Protein AF-A0A452Y0T5-F1 (afdb_monomer_lite)

Organism: Aegilops tauschii subsp. strangulata (NCBI:txid200361)

InterPro domains:
  IPR032284 ATP-dependent DNA helicase RecQ, zinc-binding domain [PF16124] (11-60)
  IPR036388 Winged helix-like DNA-binding domain superfamily [G3DSA:1.10.10.10] (5-177)

Secondary structure (DSSP, 8-state):
-PPPPSS-SS--HHHHHHHHHHHHHHHHHHH-SSS-HHHHHHHHTT----SS--SSSHHHHH-----EE-HHHHHHHHHHHHHHHHHHTTS------SS-S---GGGS--HHHHHHHHHHH-GGGTT--HHHHHHHHHHHHHHTSEEE-SSSPPSS-SSEEE-HHHHHHHHT--TT---EEPPPHHHHHHHH-TT----TTSTTSSTT-HHHHHHHHHTTTSS-----------TT--SHHHHHHHHHHHHHTT-

Sequence (255 aa):
MRTPTLLPNKRSDEQTRAAYRMLRDCFHYALNTSTCRAKILVKYFGEEFGPDGCKMCDVCINGPPEMHDFKEEAVVFMNVLQAQAATEGMDYNSTDCYTSGRRNIGAVPDFRMAVSYIREKIPRFAMTDKIWWQGLARILEDVGYIQEAAEIPRVLIQHPELTRAGLNFLSSQPDEEGLYAYPDAATLLAISNPKSFSSSSEWGRGWADPEIRRQRLAGKTGRRKRKRGSRKQPAGFTTAKERLSAILSKSKRRK

Radius of gyration: 27.08 Å; chains: 1; bounding box: 42×83×53 Å

Foldseek 3Di:
DDDDDPDDPDDDLVRQLVVQVVLLLVCCLQFDQADASVQSVCVVVVHHDDPDHPCPDPCNVVPGDFWDFCAVVLLLLLVLQVVLLVVLCPPDDDDDPPDDDDDPPVNFDFLVVSLVCCLVPPVVCVLPDSLLSQQVLVLCVVVPQWDAPDPRDHSTRGGIDGDPVVVCSNVVPPVDDTDIDGGTPSNVCCVVPVPDPPDCVCVQPPPNNPVVVVVVVVVVVPPDPPPPPPPPDPPDDPDPVVVVVVVVVVVVVVD

Structure (mmCIF, N/CA/C/O backbone):
data_AF-A0A452Y0T5-F1
#
_entry.id   AF-A0A452Y0T5-F1
#
loop_
_atom_site.group_PDB
_atom_site.id
_atom_site.type_symbol
_atom_site.label_atom_id
_atom_site.label_alt_id
_atom_site.label_comp_id
_atom_site.label_asym_id
_atom_site.label_entity_id
_atom_site.label_seq_id
_atom_site.pdbx_PDB_ins_code
_atom_site.Cartn_x
_atom_site.Cartn_y
_atom_site.Cartn_z
_atom_site.occupancy
_atom_site.B_iso_or_equiv
_atom_site.auth_seq_id
_atom_site.auth_comp_id
_atom_site.auth_asym_id
_atom_site.auth_atom_id
_atom_site.pdbx_PDB_model_num
ATOM 1 N N . MET A 1 1 ? 15.764 -37.532 -21.282 1.00 43.41 1 MET A N 1
ATOM 2 C CA . MET A 1 1 ? 14.389 -37.398 -20.744 1.00 43.41 1 MET A CA 1
ATOM 3 C C . MET A 1 1 ? 14.267 -36.035 -20.073 1.00 43.41 1 MET A C 1
ATOM 5 O O . MET A 1 1 ? 15.097 -35.737 -19.225 1.00 43.41 1 MET A O 1
ATOM 9 N N . ARG A 1 2 ? 13.318 -35.182 -20.489 1.00 48.03 2 ARG A N 1
ATOM 10 C CA . ARG A 1 2 ? 13.081 -33.863 -19.868 1.00 48.03 2 ARG A CA 1
ATOM 11 C C . ARG A 1 2 ? 12.413 -34.063 -18.508 1.00 48.03 2 ARG A C 1
ATOM 13 O O . ARG A 1 2 ? 11.407 -34.763 -18.427 1.00 48.03 2 ARG A O 1
ATOM 20 N N . THR A 1 3 ? 12.965 -33.463 -17.460 1.00 51.47 3 THR A N 1
ATOM 21 C CA . THR A 1 3 ? 12.369 -33.470 -16.121 1.00 51.47 3 THR A CA 1
ATOM 22 C C . THR A 1 3 ? 10.999 -32.784 -16.184 1.00 51.47 3 THR A C 1
ATOM 24 O O . THR A 1 3 ? 10.935 -31.657 -16.675 1.00 51.47 3 THR A O 1
ATOM 27 N N . PRO A 1 4 ? 9.902 -33.417 -15.732 1.00 46.19 4 PRO A N 1
ATOM 28 C CA . PRO A 1 4 ? 8.601 -32.764 -15.684 1.00 46.19 4 PRO A CA 1
ATOM 29 C C . PRO A 1 4 ? 8.661 -31.607 -14.686 1.00 46.19 4 PRO A C 1
ATOM 31 O O . PRO A 1 4 ? 8.893 -31.817 -13.493 1.00 46.19 4 PRO A O 1
ATOM 34 N N . THR A 1 5 ? 8.480 -30.383 -15.165 1.00 53.16 5 THR A N 1
ATOM 35 C CA . THR A 1 5 ? 8.381 -29.210 -14.298 1.00 53.16 5 THR A CA 1
ATOM 36 C C . THR A 1 5 ? 6.940 -29.101 -13.803 1.00 53.16 5 THR A C 1
ATOM 38 O O . THR A 1 5 ? 6.013 -29.067 -14.604 1.00 53.16 5 THR A O 1
ATOM 41 N N . LEU A 1 6 ? 6.744 -29.035 -12.482 1.00 55.16 6 LEU A N 1
ATOM 42 C CA . LEU A 1 6 ? 5.425 -28.855 -11.845 1.00 55.16 6 LEU A CA 1
ATOM 43 C C . LEU A 1 6 ? 4.783 -27.489 -12.141 1.00 55.16 6 LEU A C 1
ATOM 45 O O . LEU A 1 6 ? 3.630 -27.258 -11.792 1.00 55.16 6 LEU A O 1
ATOM 49 N N . LEU A 1 7 ? 5.539 -26.578 -12.751 1.00 53.22 7 LEU A N 1
ATOM 50 C CA . LEU A 1 7 ? 5.096 -25.245 -13.116 1.00 53.22 7 LEU A CA 1
ATOM 51 C C . LEU A 1 7 ? 5.096 -25.133 -14.645 1.00 53.22 7 LEU A C 1
ATOM 53 O O . LEU A 1 7 ? 6.086 -25.534 -15.268 1.00 53.22 7 LEU A O 1
ATOM 57 N N . PRO A 1 8 ? 4.018 -24.606 -15.256 1.00 54.94 8 PRO A N 1
ATOM 58 C CA . PRO A 1 8 ? 3.979 -24.374 -16.692 1.00 54.94 8 PRO A CA 1
ATOM 59 C C . PRO A 1 8 ? 5.179 -23.513 -17.107 1.00 54.94 8 PRO A C 1
ATOM 61 O O . PRO A 1 8 ? 5.435 -22.458 -16.533 1.00 54.94 8 PRO A O 1
ATOM 64 N N . ASN A 1 9 ? 5.936 -24.006 -18.089 1.00 59.22 9 ASN A N 1
ATOM 65 C CA . ASN A 1 9 ? 7.240 -23.463 -18.490 1.00 59.22 9 ASN A CA 1
ATOM 66 C C . ASN A 1 9 ? 7.139 -22.080 -19.174 1.00 59.22 9 ASN A C 1
ATOM 68 O O . ASN A 1 9 ? 8.149 -21.416 -19.379 1.00 59.22 9 ASN A O 1
ATOM 72 N N . LYS A 1 10 ? 5.922 -21.6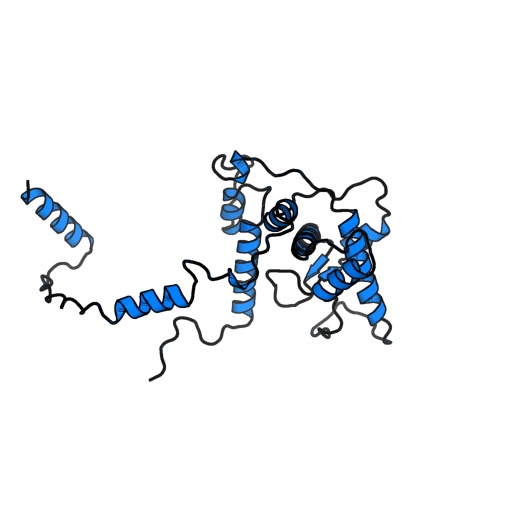55 -19.539 1.00 70.69 10 LYS A N 1
ATOM 73 C CA . LYS A 1 10 ? 5.579 -20.310 -20.014 1.00 70.69 10 LYS A CA 1
ATOM 74 C C . LYS A 1 10 ? 4.183 -19.964 -19.489 1.00 70.69 10 LYS A C 1
ATOM 76 O O . LYS A 1 10 ? 3.251 -20.734 -19.713 1.00 70.69 10 LYS A O 1
ATOM 81 N N . ARG A 1 11 ? 4.055 -18.851 -18.766 1.00 75.44 11 ARG A N 1
ATOM 82 C CA . ARG A 1 11 ? 2.758 -18.245 -18.422 1.00 75.44 11 ARG A CA 1
ATOM 83 C C . ARG A 1 11 ? 2.394 -17.243 -19.512 1.00 75.44 11 ARG A C 1
ATOM 85 O O . ARG A 1 11 ? 3.301 -16.619 -20.058 1.00 75.44 11 ARG A O 1
ATOM 92 N N . SER A 1 12 ? 1.107 -17.096 -19.820 1.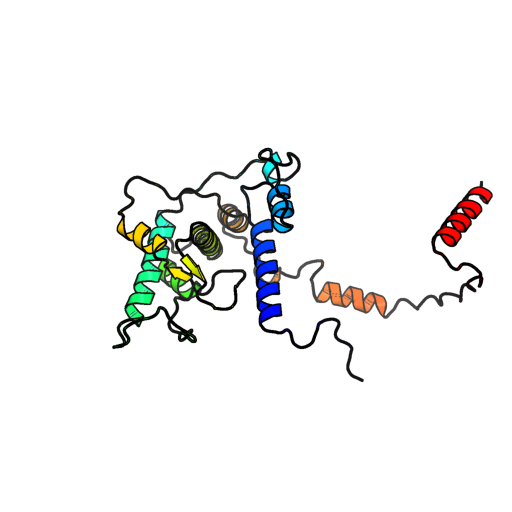00 86.06 12 SER A N 1
ATOM 93 C CA . SER A 1 12 ? 0.662 -15.970 -20.652 1.00 86.06 12 SER A CA 1
ATOM 94 C C . SER A 1 12 ? 0.779 -14.651 -19.879 1.00 86.06 12 SER A C 1
ATOM 96 O O . SER A 1 12 ? 0.913 -14.648 -18.646 1.00 86.06 12 SER A O 1
ATOM 98 N N . ASP A 1 13 ? 0.701 -13.526 -20.584 1.00 85.56 13 ASP A N 1
ATOM 99 C CA . ASP A 1 13 ? 0.714 -12.207 -19.950 1.00 85.56 13 ASP A CA 1
ATOM 100 C C . ASP A 1 13 ? -0.510 -12.022 -19.045 1.00 85.56 13 ASP A C 1
ATOM 102 O O . ASP A 1 13 ? -0.378 -11.527 -17.930 1.00 85.56 13 ASP A O 1
ATOM 106 N N . GLU A 1 14 ? -1.685 -12.517 -19.443 1.00 88.06 14 GLU A N 1
ATOM 107 C CA . GLU A 1 14 ? -2.907 -12.490 -18.627 1.00 88.06 14 GLU A CA 1
ATOM 108 C C . GLU A 1 14 ? -2.727 -13.278 -17.331 1.00 88.06 14 GLU A C 1
ATOM 110 O O . GLU A 1 14 ? -3.054 -12.785 -16.252 1.00 88.06 14 GLU A O 1
ATOM 115 N N . GLN A 1 15 ? -2.166 -14.489 -17.419 1.00 88.00 15 GLN A N 1
ATOM 116 C CA . GLN A 1 15 ? -1.880 -15.316 -16.244 1.00 88.00 15 GLN A CA 1
ATOM 117 C C . GLN A 1 15 ? -0.871 -14.638 -15.318 1.00 88.00 15 GLN A C 1
ATOM 119 O O . GLN A 1 15 ? -0.978 -14.737 -14.096 1.00 88.00 15 GLN A O 1
ATOM 124 N N . THR A 1 16 ? 0.104 -13.939 -15.893 1.00 86.69 16 THR A N 1
ATOM 125 C CA . THR A 1 16 ? 1.107 -13.184 -15.144 1.00 86.69 16 THR A CA 1
ATOM 126 C C . THR A 1 16 ? 0.472 -11.988 -14.439 1.00 86.69 16 THR A C 1
ATOM 128 O O . THR A 1 16 ? 0.648 -11.841 -13.230 1.00 86.69 16 THR A O 1
ATOM 131 N N . ARG A 1 17 ? -0.347 -11.190 -15.138 1.00 87.56 17 ARG A N 1
ATOM 132 C CA . ARG A 1 17 ? -1.111 -10.077 -14.547 1.00 87.56 17 ARG A CA 1
ATOM 133 C C . ARG A 1 17 ? -2.029 -10.567 -13.423 1.00 87.56 17 ARG A C 1
ATOM 135 O O . ARG A 1 17 ? -2.051 -9.959 -12.358 1.00 87.56 17 ARG A O 1
ATOM 142 N N . ALA A 1 18 ? -2.745 -11.674 -13.626 1.00 89.12 18 ALA A N 1
ATOM 143 C CA . ALA A 1 18 ? -3.612 -12.266 -12.607 1.00 89.12 18 ALA A CA 1
ATOM 144 C C . ALA A 1 18 ? -2.817 -12.713 -11.369 1.00 89.12 18 ALA A C 1
ATOM 146 O O . ALA A 1 18 ? -3.188 -12.380 -10.246 1.00 89.12 18 ALA A O 1
ATOM 147 N N . ALA A 1 19 ? -1.683 -13.393 -11.564 1.00 89.81 19 ALA A N 1
ATOM 148 C CA . ALA A 1 19 ? -0.817 -13.810 -10.464 1.00 89.81 19 ALA A CA 1
ATOM 149 C C . ALA A 1 19 ? -0.263 -12.616 -9.669 1.00 89.81 19 ALA A C 1
ATOM 151 O O . ALA A 1 19 ? -0.198 -12.678 -8.442 1.00 89.81 19 ALA A O 1
ATOM 152 N N . TYR A 1 20 ? 0.104 -11.521 -10.342 1.00 89.50 20 TYR A N 1
ATOM 153 C CA . TYR A 1 20 ? 0.551 -10.307 -9.661 1.00 89.50 20 TYR A CA 1
ATOM 154 C C . TYR A 1 20 ? -0.561 -9.622 -8.868 1.00 89.50 20 TYR A C 1
ATOM 156 O O . TYR A 1 20 ? -0.287 -9.161 -7.763 1.00 89.50 20 TYR A O 1
ATOM 164 N N . ARG A 1 21 ? -1.803 -9.600 -9.375 1.00 89.81 21 ARG A N 1
ATOM 165 C CA . ARG A 1 21 ? -2.961 -9.107 -8.608 1.00 89.81 21 ARG A CA 1
ATOM 166 C C . ARG A 1 21 ? -3.150 -9.917 -7.326 1.00 89.81 21 ARG A C 1
ATOM 168 O O . ARG A 1 21 ? -3.119 -9.343 -6.248 1.00 89.81 21 ARG A O 1
ATOM 175 N N . MET A 1 22 ? -3.178 -11.248 -7.429 1.00 91.94 22 MET A N 1
ATOM 176 C CA . MET A 1 22 ? -3.288 -12.128 -6.257 1.00 91.94 22 MET A CA 1
ATOM 177 C C . MET A 1 22 ? -2.154 -11.912 -5.246 1.00 91.94 22 MET A C 1
ATOM 179 O O . MET A 1 22 ? -2.375 -11.936 -4.037 1.00 91.94 22 MET A O 1
ATOM 183 N N . LEU A 1 23 ? -0.925 -11.710 -5.732 1.00 92.31 23 LEU A N 1
ATOM 184 C CA . LEU A 1 23 ? 0.219 -11.441 -4.868 1.00 92.31 23 LEU A CA 1
ATOM 185 C C . LEU A 1 23 ? 0.097 -10.073 -4.189 1.00 92.31 23 LEU A C 1
ATOM 187 O O . LEU A 1 23 ? 0.374 -9.966 -2.999 1.00 92.31 23 LEU A O 1
ATOM 191 N N . ARG A 1 24 ? -0.350 -9.046 -4.914 1.00 90.38 24 ARG A N 1
ATOM 192 C CA . ARG A 1 24 ? -0.633 -7.721 -4.356 1.00 90.38 24 ARG A CA 1
ATOM 193 C C . ARG A 1 24 ? -1.706 -7.796 -3.267 1.00 90.38 24 ARG A C 1
ATOM 195 O O . ARG A 1 24 ? -1.490 -7.253 -2.190 1.00 90.38 24 ARG A O 1
ATOM 202 N N . ASP A 1 25 ? -2.781 -8.550 -3.486 1.00 92.50 25 ASP A N 1
ATOM 203 C CA . ASP A 1 25 ? -3.839 -8.759 -2.488 1.00 92.50 25 ASP A CA 1
ATOM 204 C C . ASP A 1 25 ? -3.310 -9.463 -1.228 1.00 92.50 25 ASP A C 1
ATOM 206 O O . ASP A 1 25 ? -3.670 -9.105 -0.108 1.00 92.50 25 ASP A O 1
ATOM 210 N N . CYS A 1 26 ? -2.390 -10.420 -1.388 1.00 94.00 26 CYS A N 1
ATOM 211 C CA . CYS A 1 26 ? -1.714 -11.070 -0.263 1.00 94.00 26 CYS A CA 1
ATOM 212 C C . CYS A 1 26 ? -0.853 -10.085 0.547 1.00 94.00 26 CYS A C 1
ATOM 214 O O . CYS A 1 26 ? -0.833 -10.155 1.776 1.00 94.00 26 CYS A O 1
ATOM 216 N N . PHE A 1 27 ? -0.146 -9.172 -0.125 1.00 92.25 27 PHE A N 1
ATOM 217 C CA . PHE A 1 27 ? 0.629 -8.123 0.541 1.00 92.25 27 PHE A CA 1
ATOM 218 C C . PHE A 1 27 ? -0.280 -7.142 1.273 1.00 92.25 27 PHE A C 1
ATOM 220 O O . PHE A 1 27 ? -0.033 -6.862 2.440 1.00 92.25 27 PHE A O 1
ATOM 227 N N . HIS A 1 28 ? -1.356 -6.688 0.632 1.00 90.81 28 HIS A N 1
ATOM 228 C CA . HIS A 1 28 ? -2.370 -5.842 1.259 1.00 90.81 28 HIS A CA 1
ATOM 229 C C . HIS A 1 28 ? -2.972 -6.504 2.497 1.00 90.81 28 HIS A C 1
ATOM 231 O O . HIS A 1 28 ? -3.023 -5.891 3.561 1.00 90.81 28 HIS A O 1
ATOM 237 N N . TYR A 1 29 ? -3.331 -7.786 2.407 1.00 95.12 29 TYR A N 1
ATOM 238 C CA . TYR A 1 29 ? -3.809 -8.552 3.555 1.00 95.12 29 TYR A CA 1
ATOM 239 C C . TYR A 1 29 ? -2.786 -8.606 4.693 1.00 95.12 29 TYR A C 1
ATOM 241 O O . TYR A 1 29 ? -3.174 -8.448 5.847 1.00 95.12 29 TYR A O 1
ATOM 249 N N . ALA A 1 30 ? -1.504 -8.840 4.396 1.00 94.00 30 ALA A N 1
ATOM 250 C CA . ALA A 1 30 ? -0.460 -8.983 5.410 1.00 94.00 30 ALA A CA 1
ATOM 251 C C . ALA A 1 30 ? -0.042 -7.645 6.041 1.00 94.00 30 ALA A C 1
ATOM 253 O O . ALA A 1 30 ? 0.247 -7.591 7.234 1.00 94.00 30 ALA A O 1
ATOM 254 N N . LEU A 1 31 ? -0.001 -6.579 5.242 1.00 93.69 31 LEU A N 1
ATOM 255 C CA . LEU A 1 31 ? 0.488 -5.264 5.649 1.00 93.69 31 LEU A CA 1
ATOM 256 C C . LEU A 1 31 ? -0.584 -4.398 6.305 1.00 93.69 31 LEU A C 1
ATOM 258 O O . LEU A 1 31 ? -0.233 -3.488 7.050 1.00 93.69 31 LEU A O 1
ATOM 262 N N . ASN A 1 32 ? -1.868 -4.672 6.065 1.00 94.06 32 ASN A N 1
ATOM 263 C CA . ASN A 1 32 ? -2.948 -3.916 6.682 1.00 94.06 32 ASN A CA 1
ATOM 264 C C . ASN A 1 32 ? -2.898 -4.029 8.219 1.00 94.06 32 ASN A C 1
ATOM 266 O O . ASN A 1 32 ? -2.708 -5.116 8.768 1.00 94.06 32 ASN A O 1
ATOM 270 N N . THR A 1 33 ? -3.064 -2.902 8.905 1.00 94.50 33 THR A N 1
ATOM 271 C CA . THR A 1 33 ? -2.980 -2.790 10.373 1.00 94.50 33 THR A CA 1
ATOM 272 C C . THR A 1 33 ? -4.267 -2.265 11.003 1.00 94.50 33 THR A C 1
ATOM 274 O O . THR A 1 33 ? -4.372 -2.232 12.224 1.00 94.50 33 THR A O 1
ATOM 277 N N . SER A 1 34 ? -5.256 -1.874 10.196 1.00 94.50 34 SER A N 1
ATOM 278 C CA . SER A 1 34 ? -6.439 -1.140 10.657 1.00 94.50 34 SER A CA 1
ATOM 279 C C . SER A 1 34 ? -7.767 -1.851 10.419 1.00 94.50 34 SER A C 1
ATOM 281 O O . SER A 1 34 ? -8.776 -1.533 11.043 1.00 94.50 34 SER A O 1
ATOM 283 N N . THR A 1 35 ? -7.789 -2.837 9.527 1.00 94.62 35 THR A N 1
ATOM 284 C CA . THR A 1 35 ? -8.990 -3.571 9.132 1.00 94.62 35 THR A CA 1
ATOM 285 C C . THR A 1 35 ? -8.950 -4.995 9.672 1.00 94.62 35 THR A C 1
ATOM 287 O O . THR A 1 35 ? -7.930 -5.680 9.642 1.00 94.62 35 THR A O 1
ATOM 290 N N . CYS A 1 36 ? -10.101 -5.477 10.142 1.00 95.69 36 CYS A N 1
ATOM 291 C CA . CYS A 1 36 ? -10.271 -6.861 10.573 1.00 95.69 36 CYS A CA 1
ATOM 292 C C . CYS A 1 36 ? -9.794 -7.858 9.497 1.00 95.69 36 CYS A C 1
ATOM 294 O O . CYS A 1 36 ? -10.254 -7.810 8.354 1.00 95.69 36 CYS A O 1
ATOM 296 N N . ARG A 1 37 ? -8.947 -8.826 9.879 1.00 95.88 37 ARG A N 1
ATOM 297 C CA . ARG A 1 37 ? -8.412 -9.852 8.962 1.00 95.88 37 ARG A CA 1
ATOM 298 C C . ARG A 1 37 ? -9.510 -10.648 8.259 1.00 95.88 37 ARG A C 1
ATOM 300 O O . ARG A 1 37 ? -9.448 -10.846 7.049 1.00 95.88 37 ARG A O 1
ATOM 307 N N . ALA A 1 38 ? -10.536 -11.067 9.004 1.00 95.81 38 ALA A N 1
ATOM 308 C CA . ALA A 1 38 ? -11.656 -11.826 8.448 1.00 95.81 38 ALA A CA 1
ATOM 309 C C . ALA A 1 38 ? -12.424 -11.010 7.400 1.00 95.81 38 ALA A C 1
ATOM 311 O O . ALA A 1 38 ? -12.773 -11.541 6.354 1.00 95.81 38 ALA A O 1
ATOM 312 N N . LYS A 1 39 ? -12.604 -9.705 7.635 1.00 95.38 39 LYS A N 1
ATOM 313 C CA . LYS A 1 39 ? -13.275 -8.804 6.693 1.00 95.38 39 LYS A CA 1
ATOM 314 C C . LYS A 1 39 ? -12.530 -8.705 5.361 1.00 95.38 39 LYS A C 1
ATOM 316 O O . LYS A 1 39 ? -13.169 -8.751 4.317 1.00 95.38 39 LYS A O 1
ATOM 321 N N . ILE A 1 40 ? -11.196 -8.620 5.386 1.00 94.94 40 ILE A N 1
ATOM 322 C CA . ILE A 1 40 ? -10.379 -8.608 4.160 1.00 94.94 40 ILE A CA 1
ATOM 323 C C . ILE A 1 40 ? -10.526 -9.937 3.400 1.00 94.94 40 ILE A C 1
ATOM 325 O O . ILE A 1 40 ? -10.742 -9.928 2.192 1.00 94.94 40 ILE A O 1
ATOM 329 N N . LEU A 1 41 ? -10.448 -11.074 4.103 1.00 95.94 41 LEU A N 1
ATOM 330 C CA . LEU A 1 41 ? -10.543 -12.404 3.488 1.00 95.94 41 LEU A CA 1
ATOM 331 C C . LEU A 1 41 ? -11.917 -12.669 2.865 1.00 95.94 41 LEU A C 1
ATOM 333 O O . LEU A 1 41 ? -11.994 -13.119 1.729 1.00 95.94 41 LEU A O 1
ATOM 337 N N . VAL A 1 42 ? -12.992 -12.370 3.590 1.00 95.25 42 VAL A N 1
ATOM 338 C CA . VAL A 1 42 ? -14.376 -12.559 3.128 1.00 95.25 42 VAL A CA 1
ATOM 339 C C . VAL A 1 42 ? -14.644 -11.667 1.908 1.00 95.25 42 VAL A C 1
ATOM 341 O O . VAL A 1 42 ? -15.086 -12.161 0.872 1.00 95.25 42 VAL A O 1
ATOM 344 N N . LYS A 1 43 ? -14.209 -10.396 1.955 1.00 94.69 43 LYS A N 1
ATOM 345 C CA . LYS A 1 43 ? -14.282 -9.474 0.809 1.00 94.69 43 LYS A CA 1
ATOM 346 C C . LYS A 1 43 ? -13.524 -9.988 -0.418 1.00 94.69 43 LYS A C 1
ATOM 348 O O . LYS A 1 43 ? -14.010 -9.833 -1.535 1.00 94.69 43 LYS A O 1
ATOM 353 N N . TYR A 1 44 ? -12.355 -10.607 -0.236 1.00 95.50 44 TYR A N 1
ATOM 354 C CA . TYR A 1 44 ? -11.572 -11.178 -1.338 1.00 95.50 44 TYR A CA 1
ATOM 355 C C . TYR A 1 44 ? -12.337 -12.274 -2.102 1.00 95.50 44 TYR A C 1
ATOM 357 O O . TYR A 1 44 ? -12.212 -12.373 -3.321 1.00 95.50 44 TYR A O 1
ATOM 365 N N . PHE A 1 45 ? -13.169 -13.057 -1.409 1.00 95.75 45 PHE A N 1
ATOM 366 C CA . PHE A 1 45 ? -14.028 -14.075 -2.024 1.00 95.75 45 PHE A CA 1
ATOM 367 C C . PHE A 1 45 ? -15.388 -13.537 -2.505 1.00 95.75 45 PHE A C 1
ATOM 369 O O . PHE A 1 45 ? -16.215 -14.314 -2.975 1.00 95.75 45 PHE A O 1
ATOM 376 N N . GLY A 1 46 ? -15.602 -12.217 -2.452 1.00 95.06 46 GLY A N 1
ATOM 377 C CA . GLY A 1 46 ? -16.831 -11.566 -2.912 1.00 95.06 46 GLY A CA 1
ATOM 378 C C . GLY A 1 46 ? -17.981 -11.609 -1.906 1.00 95.06 46 GLY A C 1
ATOM 379 O O . GLY A 1 46 ? -19.120 -11.342 -2.276 1.00 95.06 46 GLY A O 1
ATOM 380 N N . GLU A 1 47 ? -17.696 -11.940 -0.650 1.00 95.31 47 GLU A N 1
ATOM 381 C CA . GLU A 1 47 ? -18.675 -11.952 0.432 1.00 95.31 47 GLU A CA 1
ATOM 382 C C . GLU A 1 47 ? -18.615 -10.643 1.240 1.00 95.31 47 GLU A C 1
ATOM 384 O O . GLU A 1 47 ? -17.575 -9.980 1.332 1.00 95.31 47 GLU A O 1
ATOM 389 N N . GLU A 1 48 ? -19.729 -10.273 1.870 1.00 90.62 48 GLU A N 1
ATOM 390 C CA . GLU A 1 48 ? -19.785 -9.136 2.788 1.00 90.62 48 GLU A CA 1
ATOM 391 C C . GLU A 1 48 ? -19.606 -9.600 4.234 1.00 90.62 48 GLU A C 1
ATOM 393 O O . GLU A 1 48 ? -20.233 -10.552 4.696 1.00 90.62 48 GLU A O 1
ATOM 398 N N . PHE A 1 49 ? -18.750 -8.898 4.972 1.00 91.81 49 PHE A N 1
ATOM 399 C CA . PHE A 1 49 ? -18.598 -9.087 6.409 1.00 91.81 49 PHE A CA 1
ATOM 400 C C . PHE A 1 49 ? -19.286 -7.928 7.123 1.00 91.81 49 PHE A C 1
ATOM 402 O O . PHE A 1 49 ? -19.078 -6.771 6.741 1.00 91.81 49 PHE A O 1
ATOM 409 N N . GLY A 1 50 ? -20.077 -8.239 8.153 1.00 87.00 50 GLY A N 1
ATOM 410 C CA . GLY A 1 50 ? -20.834 -7.252 8.921 1.00 87.00 50 GLY A CA 1
ATOM 411 C C . GLY A 1 50 ? -19.979 -6.091 9.457 1.00 87.00 50 GLY A C 1
ATOM 412 O O . GLY A 1 50 ? -18.741 -6.149 9.455 1.00 87.00 50 GLY A O 1
ATOM 413 N N . PRO A 1 51 ? -20.624 -5.006 9.923 1.00 84.00 51 PRO A N 1
ATOM 414 C CA . PRO A 1 51 ? -19.910 -3.848 10.463 1.00 84.00 51 PRO A CA 1
ATOM 415 C C . PRO A 1 51 ? -19.058 -4.232 11.680 1.00 84.00 51 PRO A C 1
ATOM 417 O O . PRO A 1 51 ? -17.965 -3.695 11.872 1.00 84.00 51 PRO A O 1
ATOM 420 N N . ASP A 1 52 ? -19.518 -5.221 12.443 1.00 83.94 52 ASP A N 1
ATOM 421 C CA . ASP A 1 52 ? -18.819 -5.760 13.594 1.00 83.94 52 ASP A CA 1
ATOM 422 C C . ASP A 1 52 ? -17.650 -6.645 13.155 1.00 83.94 52 ASP A C 1
ATOM 424 O O . ASP A 1 52 ? -17.832 -7.708 12.568 1.00 83.94 52 ASP A O 1
ATOM 428 N N . GLY A 1 53 ? -16.418 -6.211 13.447 1.00 89.69 53 GLY A N 1
ATOM 429 C CA . GLY A 1 53 ? -15.213 -7.019 13.231 1.00 89.69 53 GLY A CA 1
ATOM 430 C C . GLY A 1 53 ? -15.265 -8.368 13.967 1.00 89.69 53 GLY A C 1
ATOM 431 O O . GLY A 1 53 ? -15.985 -8.521 14.949 1.00 89.69 53 GLY A O 1
ATOM 432 N N . CYS A 1 54 ? -14.448 -9.343 13.553 1.00 94.75 54 CYS A N 1
ATOM 433 C CA . CYS A 1 54 ? -14.543 -10.733 14.028 1.00 94.75 54 CYS A CA 1
ATOM 434 C C . CYS A 1 54 ? -14.204 -10.973 15.510 1.00 94.75 54 CYS A C 1
ATOM 436 O O . CYS A 1 54 ? -14.319 -12.106 15.965 1.00 94.75 54 CYS A O 1
ATOM 438 N N . LYS A 1 55 ? -13.714 -9.957 16.238 1.00 93.31 55 LYS A N 1
ATOM 439 C CA . LYS A 1 55 ? -13.291 -10.003 17.658 1.00 93.31 55 LYS A CA 1
ATOM 440 C C . LYS A 1 55 ? -12.193 -11.025 18.009 1.00 93.31 55 LYS A C 1
ATOM 442 O O . LYS A 1 55 ? -11.828 -11.138 19.170 1.00 93.31 55 LYS A O 1
ATOM 447 N N . MET A 1 56 ? -11.637 -11.723 17.017 1.00 95.06 56 MET A N 1
ATOM 448 C CA . MET A 1 56 ? -10.699 -12.837 17.220 1.00 95.06 56 MET A CA 1
ATOM 449 C C . MET A 1 56 ? -9.342 -12.653 16.524 1.00 95.06 56 MET A C 1
ATOM 451 O O . MET A 1 56 ? -8.416 -13.413 16.789 1.00 95.06 56 MET A O 1
ATOM 455 N N . CYS A 1 57 ? -9.208 -11.692 15.604 1.00 95.69 57 CYS A N 1
ATOM 456 C CA . CYS A 1 57 ? -7.933 -11.417 14.929 1.00 95.69 57 CYS A CA 1
ATOM 457 C C . CYS A 1 57 ? -7.084 -10.390 15.685 1.00 95.69 57 CYS A C 1
ATOM 459 O O . CYS A 1 57 ? -7.609 -9.634 16.500 1.00 95.69 57 CYS A O 1
ATOM 461 N N . ASP A 1 58 ? -5.796 -10.326 15.351 1.00 95.12 58 ASP A N 1
ATOM 462 C CA . ASP A 1 58 ? -4.813 -9.396 15.915 1.00 95.12 58 ASP A CA 1
ATOM 463 C C . ASP A 1 58 ? -5.303 -7.941 15.911 1.00 95.12 58 ASP A C 1
ATOM 465 O O . ASP A 1 58 ? -5.278 -7.290 16.950 1.00 95.12 58 ASP A O 1
ATOM 469 N N . VAL A 1 59 ? -5.841 -7.463 14.786 1.00 95.06 59 VAL A N 1
ATOM 470 C CA . VAL A 1 59 ? -6.352 -6.086 14.662 1.00 95.06 59 VAL A CA 1
ATOM 471 C C . VAL A 1 59 ? -7.593 -5.853 15.531 1.00 95.06 59 VAL A C 1
ATOM 473 O O . VAL A 1 59 ? -7.755 -4.785 16.108 1.00 95.06 59 VAL A O 1
ATOM 476 N N . CYS A 1 60 ? -8.487 -6.840 15.665 1.00 95.06 60 CYS A N 1
ATOM 477 C CA . CYS A 1 60 ? -9.678 -6.689 16.511 1.00 95.06 60 CYS A CA 1
ATOM 478 C C . CYS A 1 60 ? -9.375 -6.809 18.009 1.00 95.06 60 CYS A C 1
ATOM 480 O O . CYS A 1 60 ? -10.141 -6.274 18.804 1.00 95.06 60 CYS A O 1
ATOM 482 N N . ILE A 1 61 ? -8.324 -7.544 18.378 1.00 95.94 61 ILE A N 1
ATOM 483 C CA . ILE A 1 61 ? -7.913 -7.748 19.771 1.00 95.94 61 ILE A CA 1
ATOM 484 C C . ILE A 1 61 ? -7.095 -6.552 20.259 1.00 95.94 61 ILE A C 1
ATOM 486 O O . ILE A 1 61 ? -7.379 -6.017 21.324 1.00 95.94 61 ILE A O 1
ATOM 490 N N . ASN A 1 62 ? -6.099 -6.131 19.477 1.00 93.88 62 ASN A N 1
ATOM 491 C CA . ASN A 1 62 ? -5.176 -5.065 19.868 1.00 93.88 62 ASN A CA 1
ATOM 492 C C . ASN A 1 62 ? -5.688 -3.669 19.489 1.00 93.88 62 ASN A C 1
ATOM 494 O O . ASN A 1 62 ? -5.237 -2.681 20.059 1.00 93.88 62 ASN A O 1
ATOM 498 N N . GLY A 1 63 ? -6.621 -3.587 18.539 1.00 92.56 63 GLY A N 1
ATOM 499 C CA . GLY A 1 63 ? -6.999 -2.334 17.896 1.00 92.56 63 GLY A CA 1
ATOM 500 C C . GLY A 1 63 ? -6.007 -1.912 16.804 1.00 92.56 63 GLY A C 1
ATOM 501 O O . GLY A 1 63 ? -4.922 -2.490 16.680 1.00 92.56 63 GLY A O 1
ATOM 502 N N . PRO A 1 64 ? -6.385 -0.926 15.972 1.00 93.94 64 PRO A N 1
ATOM 503 C CA . PRO A 1 64 ? -5.469 -0.314 15.019 1.00 93.94 64 PRO A CA 1
ATOM 504 C C . PRO A 1 64 ? -4.356 0.470 15.742 1.00 93.94 64 PRO A C 1
ATOM 506 O O . PRO A 1 64 ? -4.561 0.916 16.873 1.00 93.94 64 PRO A O 1
ATOM 509 N N . PRO A 1 65 ? -3.191 0.675 15.100 1.00 93.38 65 PRO A N 1
ATOM 510 C CA . PRO A 1 65 ? -2.134 1.532 15.634 1.00 93.38 65 PRO A CA 1
ATOM 511 C C . PRO A 1 65 ? -2.561 3.009 15.650 1.00 93.38 65 PRO A C 1
ATOM 513 O O . PRO A 1 65 ? -3.601 3.379 15.104 1.00 93.38 65 PRO A O 1
ATOM 516 N N . GLU A 1 66 ? -1.725 3.869 16.229 1.00 93.12 66 GLU A N 1
ATOM 517 C CA . GLU A 1 66 ? -1.894 5.319 16.126 1.00 93.12 66 GLU A CA 1
ATOM 518 C C . GLU A 1 66 ? -1.800 5.779 14.661 1.00 93.12 66 GLU A C 1
ATOM 520 O O . GLU A 1 66 ? -0.978 5.278 13.884 1.00 93.12 66 GLU A O 1
ATOM 525 N N . MET A 1 67 ? -2.671 6.715 14.275 1.00 94.44 67 MET A N 1
ATOM 526 C CA . MET A 1 67 ? -2.600 7.340 12.957 1.00 94.44 67 MET A CA 1
ATOM 527 C C . MET A 1 67 ? -1.400 8.280 12.900 1.00 94.44 67 MET A C 1
ATOM 529 O O . MET A 1 67 ? -1.132 9.019 13.842 1.00 94.44 67 MET A O 1
ATOM 533 N N . HIS A 1 68 ? -0.709 8.277 11.770 1.00 92.88 68 HIS A N 1
ATOM 534 C CA . HIS A 1 68 ? 0.394 9.186 11.513 1.00 92.88 68 HIS A CA 1
ATOM 535 C C . HIS A 1 68 ? -0.027 10.220 10.473 1.00 92.88 68 HIS A C 1
ATOM 537 O O . HIS A 1 68 ? -0.733 9.877 9.521 1.00 92.88 68 HIS A O 1
ATOM 543 N N . ASP A 1 69 ? 0.388 11.471 10.665 1.00 94.25 69 ASP A N 1
ATOM 544 C CA . ASP A 1 69 ? 0.226 12.510 9.652 1.00 94.25 69 ASP A CA 1
ATOM 545 C C . ASP A 1 69 ? 1.347 12.380 8.618 1.00 94.25 69 ASP A C 1
ATOM 547 O O . ASP A 1 69 ? 2.505 12.653 8.910 1.00 94.25 69 ASP A O 1
ATOM 551 N N . PHE A 1 70 ? 0.992 11.941 7.413 1.00 93.69 70 PHE A N 1
ATOM 552 C CA . PHE A 1 70 ? 1.912 11.746 6.294 1.00 93.69 70 PHE A CA 1
ATOM 553 C C . PHE A 1 70 ? 2.002 12.964 5.370 1.00 93.69 70 PHE A C 1
ATOM 555 O O . PHE A 1 70 ? 2.563 12.865 4.278 1.00 93.69 70 PHE A O 1
ATOM 562 N N . LYS A 1 71 ? 1.386 14.095 5.729 1.00 92.94 71 LYS A N 1
ATOM 563 C CA . LYS A 1 71 ? 1.198 15.230 4.819 1.00 92.94 71 LYS A CA 1
ATOM 564 C C . LYS A 1 71 ? 2.504 15.785 4.285 1.00 92.94 71 LYS A C 1
ATOM 566 O O . LYS A 1 71 ? 2.620 16.020 3.085 1.00 92.94 71 LYS A O 1
ATOM 571 N N . GLU A 1 72 ? 3.479 16.000 5.154 1.00 92.69 72 GLU A N 1
ATOM 572 C CA . GLU A 1 72 ? 4.740 16.607 4.749 1.00 92.69 72 GLU A CA 1
ATOM 573 C C . GLU A 1 72 ? 5.519 15.691 3.803 1.00 92.69 72 GLU A C 1
ATOM 575 O O . GLU A 1 72 ? 5.967 16.119 2.738 1.00 92.69 72 GLU A O 1
ATOM 580 N N . GLU A 1 73 ? 5.614 14.408 4.146 1.00 94.56 73 GLU A N 1
ATOM 581 C CA . GLU A 1 73 ? 6.235 13.390 3.312 1.00 94.56 73 GLU A CA 1
ATOM 582 C C . GLU A 1 73 ? 5.497 13.238 1.980 1.00 94.56 73 GLU A C 1
ATOM 584 O O . GLU A 1 73 ? 6.137 13.120 0.935 1.00 94.56 73 GLU A O 1
ATOM 589 N N . ALA A 1 74 ? 4.163 13.274 1.996 1.00 95.06 74 ALA A N 1
ATOM 590 C CA . ALA A 1 74 ? 3.323 13.190 0.808 1.00 95.06 74 ALA A CA 1
ATOM 591 C C . ALA A 1 74 ? 3.567 14.366 -0.141 1.00 95.06 74 ALA A C 1
ATOM 593 O O . ALA A 1 74 ? 3.805 14.151 -1.331 1.00 95.06 74 ALA A O 1
ATOM 594 N N . VAL A 1 75 ? 3.551 15.597 0.381 1.00 94.38 75 VAL A N 1
ATOM 595 C CA . VAL A 1 75 ? 3.811 16.816 -0.397 1.00 94.38 75 VAL A CA 1
ATOM 596 C C . VAL A 1 75 ? 5.206 16.761 -1.011 1.00 94.38 75 VAL A C 1
ATOM 598 O O . VAL A 1 75 ? 5.358 16.972 -2.214 1.00 94.38 75 VAL A O 1
ATOM 601 N N . VAL A 1 76 ? 6.223 16.416 -0.219 1.00 94.94 76 VAL A N 1
ATOM 602 C CA . VAL A 1 76 ? 7.604 16.294 -0.703 1.00 94.94 76 VAL A CA 1
ATOM 603 C C . VAL A 1 76 ? 7.723 15.234 -1.792 1.00 94.94 76 VAL A C 1
ATOM 605 O O . VAL A 1 76 ? 8.290 15.505 -2.852 1.00 94.94 76 VAL A O 1
ATOM 608 N N . PHE A 1 77 ? 7.172 14.043 -1.561 1.00 95.62 77 PHE A N 1
ATOM 609 C CA . PHE A 1 77 ? 7.243 12.948 -2.518 1.00 95.62 77 PHE A CA 1
ATOM 610 C C . PHE A 1 77 ? 6.568 13.317 -3.840 1.00 95.62 77 PHE A C 1
ATOM 612 O O . PHE A 1 77 ? 7.182 13.195 -4.897 1.00 95.62 77 PHE A O 1
ATOM 619 N N . MET A 1 78 ? 5.342 13.841 -3.792 1.00 94.56 78 MET A N 1
ATOM 620 C CA . MET A 1 78 ? 4.581 14.197 -4.991 1.00 94.56 78 MET A CA 1
ATOM 621 C C . MET A 1 78 ? 5.175 15.393 -5.748 1.00 94.56 78 MET A C 1
ATOM 623 O O . MET A 1 78 ? 5.170 15.376 -6.978 1.00 94.56 78 MET A O 1
ATOM 627 N N . ASN A 1 79 ? 5.758 16.381 -5.058 1.00 93.12 79 ASN A N 1
ATOM 628 C CA . ASN A 1 79 ? 6.493 17.473 -5.708 1.00 93.12 79 ASN A CA 1
ATOM 629 C C . ASN A 1 79 ? 7.722 16.961 -6.472 1.00 93.12 79 ASN A C 1
ATOM 631 O O . ASN A 1 79 ? 7.985 17.409 -7.588 1.00 93.12 79 ASN A O 1
ATOM 635 N N . VAL A 1 80 ? 8.456 15.990 -5.915 1.00 93.06 80 VAL A N 1
ATOM 636 C CA . VAL A 1 80 ? 9.589 15.362 -6.616 1.00 93.06 80 VAL A CA 1
ATOM 637 C C . VAL A 1 80 ? 9.116 14.605 -7.857 1.00 93.06 80 VAL A C 1
ATOM 639 O O . VAL A 1 80 ? 9.730 14.748 -8.914 1.00 93.06 80 VAL A O 1
ATOM 642 N N . LEU A 1 81 ? 8.002 13.868 -7.773 1.00 91.88 81 LEU A N 1
ATOM 643 C CA . LEU A 1 81 ? 7.413 13.199 -8.941 1.00 91.88 81 LEU A CA 1
ATOM 644 C C . LEU A 1 81 ? 6.991 14.198 -10.027 1.00 91.88 81 LEU A C 1
ATOM 646 O O . LEU A 1 81 ? 7.266 13.977 -11.206 1.00 91.88 81 LEU A O 1
ATOM 650 N N . GLN A 1 82 ? 6.363 15.311 -9.635 1.00 90.19 82 GLN A N 1
ATOM 651 C CA . GLN A 1 82 ? 5.955 16.371 -10.558 1.00 90.19 82 GLN A CA 1
ATOM 652 C C . GLN A 1 82 ? 7.167 17.011 -11.254 1.00 90.19 82 GLN A C 1
ATOM 654 O O . GLN A 1 82 ? 7.148 17.193 -12.471 1.00 90.19 82 GLN A O 1
ATOM 659 N N . ALA A 1 83 ? 8.236 17.310 -10.511 1.00 87.25 83 ALA A N 1
ATOM 660 C CA . ALA A 1 83 ? 9.454 17.901 -11.063 1.00 87.25 83 ALA A CA 1
ATOM 661 C C . ALA A 1 83 ? 10.179 16.957 -12.040 1.00 87.25 83 ALA A C 1
ATOM 663 O O . ALA A 1 83 ? 10.667 17.398 -13.083 1.00 87.25 83 ALA A O 1
ATOM 664 N N . GLN A 1 84 ? 10.221 15.656 -11.730 1.00 81.31 84 GLN A N 1
ATOM 665 C CA . GLN A 1 84 ? 10.802 14.643 -12.616 1.00 81.31 84 GLN A CA 1
ATOM 666 C C . GLN A 1 84 ? 10.014 14.528 -13.926 1.00 81.31 84 GLN A C 1
ATOM 668 O O . GLN A 1 84 ? 10.613 14.564 -14.997 1.00 81.31 84 GLN A O 1
ATOM 673 N N . ALA A 1 85 ? 8.680 14.516 -13.856 1.00 75.06 85 ALA A N 1
ATOM 674 C CA . ALA A 1 85 ? 7.832 14.505 -15.047 1.00 75.06 85 ALA A CA 1
ATOM 675 C C . ALA A 1 85 ? 7.973 15.784 -15.902 1.00 75.06 85 ALA A C 1
ATOM 677 O O . ALA A 1 85 ? 7.960 15.717 -17.129 1.00 75.06 85 ALA A O 1
ATOM 678 N N . ALA A 1 86 ? 8.134 16.955 -15.273 1.00 67.44 86 ALA A N 1
ATOM 679 C CA . ALA A 1 86 ? 8.284 18.231 -15.977 1.00 67.44 86 ALA A CA 1
ATOM 680 C C . ALA A 1 86 ? 9.641 18.384 -16.685 1.00 67.44 86 ALA A C 1
ATOM 682 O O . ALA A 1 86 ? 9.708 18.966 -17.766 1.00 67.44 86 ALA A O 1
ATOM 683 N N . THR A 1 87 ? 10.715 17.845 -16.100 1.00 60.09 87 THR A N 1
ATOM 684 C CA . THR A 1 87 ? 12.069 17.900 -16.682 1.00 60.09 87 THR A CA 1
ATOM 685 C C . THR A 1 87 ? 12.155 17.102 -17.987 1.00 60.09 87 THR A C 1
ATOM 687 O O . THR A 1 87 ? 12.898 17.465 -18.894 1.00 60.09 87 THR A O 1
ATOM 690 N N . GLU A 1 88 ? 11.358 16.043 -18.109 1.00 53.25 88 GLU A N 1
ATOM 691 C CA . GLU A 1 88 ? 11.344 15.152 -19.274 1.00 53.25 88 GLU A CA 1
ATOM 692 C C . GLU A 1 88 ? 10.307 15.571 -20.337 1.00 53.25 88 GLU A C 1
ATOM 694 O O . GLU A 1 88 ? 10.424 15.188 -21.497 1.00 53.25 88 GLU A O 1
ATOM 699 N N . GLY A 1 89 ? 9.334 16.422 -19.979 1.00 48.16 89 GLY A N 1
ATOM 700 C CA . GLY A 1 89 ? 8.361 17.028 -20.902 1.00 48.16 89 GLY A CA 1
ATOM 701 C C . GLY A 1 89 ? 8.891 18.212 -21.728 1.00 48.16 89 GLY A C 1
ATOM 702 O O . GLY A 1 89 ? 8.142 18.789 -22.514 1.00 48.16 89 GLY A O 1
ATOM 703 N N . MET A 1 90 ? 10.165 18.584 -21.557 1.00 38.72 90 MET A N 1
ATOM 704 C CA . MET A 1 90 ? 10.855 19.629 -22.330 1.00 38.72 90 MET A CA 1
ATOM 705 C C . MET A 1 90 ? 11.554 19.103 -23.598 1.00 38.72 90 MET A C 1
ATOM 707 O O . MET A 1 90 ? 12.378 19.814 -24.169 1.00 38.72 90 MET A O 1
ATOM 711 N N . ASP A 1 91 ? 11.222 17.898 -24.069 1.00 36.88 91 ASP A N 1
ATOM 712 C CA . ASP A 1 91 ? 11.561 17.465 -25.429 1.00 36.88 91 ASP A CA 1
ATOM 713 C C . ASP A 1 91 ? 10.327 17.651 -26.328 1.00 36.88 91 ASP A C 1
ATOM 715 O O . ASP A 1 91 ? 9.240 17.130 -26.069 1.00 36.88 91 ASP A O 1
ATOM 719 N N . TYR A 1 92 ? 10.461 18.526 -27.322 1.00 36.34 92 TYR A N 1
ATOM 720 C CA . TYR A 1 92 ? 9.349 19.178 -28.007 1.00 36.34 92 TYR A CA 1
ATOM 721 C C . TYR A 1 92 ? 8.410 18.206 -28.747 1.00 36.34 92 TYR A C 1
ATOM 723 O O . TYR A 1 92 ? 8.820 17.450 -29.624 1.00 36.34 92 TYR A O 1
ATOM 731 N N . ASN A 1 93 ? 7.112 18.438 -28.515 1.00 40.06 93 ASN A N 1
ATOM 732 C CA . ASN A 1 93 ? 5.986 18.234 -29.432 1.00 40.06 93 ASN A CA 1
ATOM 733 C C . ASN A 1 93 ? 5.357 16.825 -29.511 1.00 40.06 93 ASN A C 1
ATOM 735 O O . ASN A 1 93 ? 5.584 16.072 -30.452 1.00 40.06 93 ASN A O 1
ATOM 739 N N . SER A 1 94 ? 4.413 16.538 -28.608 1.00 36.34 94 SER A N 1
ATOM 740 C CA . SER A 1 94 ? 3.154 15.902 -29.024 1.00 36.34 94 SER A CA 1
ATOM 741 C C . SER A 1 94 ? 2.032 16.217 -28.041 1.00 36.34 94 SER A C 1
ATOM 743 O O . SER A 1 94 ? 1.995 15.737 -26.909 1.00 36.34 94 SER A O 1
ATOM 745 N N . THR A 1 95 ? 1.096 17.021 -28.526 1.00 43.28 95 THR A N 1
ATOM 746 C CA . THR A 1 95 ? -0.296 17.077 -28.092 1.00 43.28 95 THR A CA 1
ATOM 747 C C . THR A 1 95 ? -0.856 15.655 -27.905 1.00 43.28 95 THR A C 1
ATOM 749 O O . THR A 1 95 ? -0.537 14.757 -28.682 1.00 43.28 95 THR A O 1
ATOM 752 N N . ASP A 1 96 ? -1.683 15.482 -26.871 1.00 39.53 96 ASP A N 1
ATOM 753 C CA . ASP A 1 96 ? -2.448 14.279 -26.507 1.00 39.53 96 ASP A CA 1
ATOM 754 C C . ASP A 1 96 ? -1.680 13.025 -26.051 1.00 39.53 96 ASP A C 1
ATOM 756 O O . ASP A 1 96 ? -1.359 12.124 -26.822 1.00 39.53 96 ASP A O 1
ATOM 760 N N . CYS A 1 97 ? -1.548 12.869 -24.728 1.00 39.00 97 CYS A N 1
ATOM 761 C CA . CYS A 1 97 ? -1.192 11.601 -24.083 1.00 39.00 97 CYS A CA 1
ATOM 762 C C . CYS A 1 97 ? -2.375 10.967 -23.321 1.00 39.00 97 CYS A C 1
ATOM 764 O O . CYS A 1 97 ? -2.234 10.512 -22.190 1.00 39.00 97 CYS A O 1
ATOM 766 N N . TYR A 1 98 ? -3.548 10.893 -23.957 1.00 43.66 98 TYR A N 1
ATOM 767 C CA . TYR A 1 98 ? -4.651 10.017 -23.525 1.00 43.66 98 TYR A CA 1
ATOM 768 C C . TYR A 1 98 ? -5.043 8.997 -24.598 1.00 43.66 98 TYR A C 1
ATOM 770 O O . TYR A 1 98 ? -6.208 8.643 -24.711 1.00 43.66 98 TYR A O 1
ATOM 778 N N . THR A 1 99 ? -4.096 8.460 -25.375 1.00 38.06 99 THR A N 1
ATOM 779 C CA . THR A 1 99 ? -4.407 7.267 -26.176 1.00 38.06 99 THR A CA 1
ATOM 780 C C . THR A 1 99 ? -3.174 6.430 -26.506 1.00 38.06 99 THR A C 1
ATOM 782 O O . THR A 1 99 ? -2.229 6.916 -27.107 1.00 38.06 99 THR A O 1
ATOM 785 N N . SER A 1 100 ? -3.263 5.136 -26.183 1.00 42.91 100 SER A N 1
ATOM 786 C CA . SER A 1 100 ? -2.598 4.017 -26.867 1.00 42.91 100 SER A CA 1
ATOM 787 C C . SER A 1 100 ? -1.065 3.873 -26.783 1.00 42.91 100 SER A C 1
ATOM 789 O O . SER A 1 100 ? -0.327 4.416 -27.592 1.00 42.91 100 SER A O 1
ATOM 791 N N . GLY A 1 101 ? -0.637 2.948 -25.912 1.00 38.97 101 GLY A N 1
ATOM 792 C CA . GLY A 1 101 ? 0.355 1.908 -26.225 1.00 38.97 101 GLY A CA 1
ATOM 793 C C . GLY A 1 101 ? 1.812 2.339 -26.425 1.00 38.97 101 GLY A C 1
ATOM 794 O O . GLY A 1 101 ? 2.192 2.755 -27.511 1.00 38.97 101 GLY A O 1
ATOM 795 N N . ARG A 1 102 ? 2.654 2.039 -25.425 1.00 40.22 102 ARG A N 1
ATOM 796 C CA . ARG A 1 102 ? 4.122 2.238 -25.366 1.00 40.22 102 ARG A CA 1
ATOM 797 C C . ARG A 1 102 ? 4.587 3.653 -25.014 1.00 40.22 102 ARG A C 1
ATOM 799 O O . ARG A 1 102 ? 5.161 4.365 -25.831 1.00 40.22 102 ARG A O 1
ATOM 806 N N . ARG A 1 103 ? 4.466 4.000 -23.730 1.00 46.25 103 ARG A N 1
ATOM 807 C CA . ARG A 1 103 ? 5.351 5.006 -23.121 1.00 46.25 103 ARG A CA 1
ATOM 808 C C . ARG A 1 103 ? 6.778 4.451 -23.052 1.00 46.25 103 ARG A C 1
ATOM 810 O O . ARG A 1 103 ? 6.976 3.280 -22.720 1.00 46.25 103 ARG A O 1
ATOM 817 N N . ASN A 1 104 ? 7.770 5.293 -23.340 1.00 41.91 104 ASN A N 1
ATOM 818 C CA . ASN A 1 104 ? 9.166 4.989 -23.042 1.00 41.91 104 ASN A CA 1
ATOM 819 C C . ASN A 1 104 ? 9.291 4.768 -21.528 1.00 41.91 104 ASN A C 1
ATOM 821 O O . ASN A 1 104 ? 9.074 5.686 -20.749 1.00 41.91 104 ASN A O 1
ATOM 825 N N . ILE A 1 105 ? 9.644 3.553 -21.102 1.00 44.91 105 ILE A N 1
ATOM 826 C CA . ILE A 1 105 ? 9.834 3.202 -19.678 1.00 44.91 105 ILE A CA 1
ATOM 827 C C . ILE A 1 105 ? 10.939 4.064 -19.027 1.00 44.91 105 ILE A C 1
ATOM 829 O O . ILE A 1 105 ? 10.981 4.194 -17.811 1.00 44.91 105 ILE A O 1
ATOM 833 N N . GLY A 1 106 ? 11.803 4.695 -19.832 1.00 46.12 106 GLY A N 1
ATOM 834 C CA . GLY A 1 106 ? 12.790 5.673 -19.370 1.00 46.12 106 GLY A CA 1
ATOM 835 C C . GLY A 1 106 ? 12.239 7.064 -19.031 1.00 46.12 106 GLY A C 1
ATOM 836 O O . GLY A 1 106 ? 13.026 7.870 -18.565 1.00 46.12 106 GLY A O 1
ATOM 837 N N . ALA A 1 107 ? 10.948 7.333 -19.268 1.00 55.81 107 ALA A N 1
ATOM 838 C CA . ALA A 1 107 ? 10.294 8.632 -19.049 1.00 55.81 107 ALA A CA 1
ATOM 839 C C . ALA A 1 107 ? 9.320 8.636 -17.850 1.00 55.81 107 ALA A C 1
ATOM 841 O O . ALA A 1 107 ? 8.446 9.494 -17.733 1.00 55.81 107 ALA A O 1
ATOM 842 N N . VAL A 1 108 ? 9.359 7.584 -17.024 1.00 62.28 108 VAL A N 1
ATOM 843 C CA . VAL A 1 108 ? 8.499 7.473 -15.845 1.00 62.28 108 VAL A CA 1
ATOM 844 C C . VAL A 1 108 ? 9.365 7.564 -14.595 1.00 62.28 108 VAL A C 1
ATOM 846 O O . VAL A 1 108 ? 10.334 6.801 -14.502 1.00 62.28 108 VAL A O 1
ATOM 849 N N . PRO A 1 109 ? 9.008 8.424 -13.619 1.00 71.00 109 PRO A N 1
ATOM 850 C CA . PRO A 1 109 ? 9.719 8.528 -12.354 1.00 71.00 109 PRO A CA 1
ATOM 851 C C . PRO A 1 109 ? 9.977 7.150 -11.744 1.00 71.00 109 PRO A C 1
ATOM 853 O O . PRO A 1 109 ? 9.049 6.385 -11.490 1.00 71.00 109 PRO A O 1
ATOM 856 N N . ASP A 1 110 ? 11.244 6.808 -11.517 1.00 86.56 110 ASP A N 1
ATOM 857 C CA . ASP A 1 110 ? 11.605 5.594 -10.790 1.00 86.56 110 ASP A CA 1
ATOM 858 C C . ASP A 1 110 ? 11.551 5.872 -9.283 1.00 86.56 110 ASP A C 1
ATOM 860 O O . ASP A 1 110 ? 12.184 6.802 -8.774 1.00 86.56 110 ASP A O 1
ATOM 864 N N . PHE A 1 111 ? 10.819 5.035 -8.546 1.00 91.06 111 PHE A N 1
ATOM 865 C CA . PHE A 1 111 ? 10.627 5.183 -7.104 1.00 91.06 111 PHE A CA 1
ATOM 866 C C . PHE A 1 111 ? 11.958 5.288 -6.349 1.00 91.06 111 PHE A C 1
ATOM 868 O O . PHE A 1 111 ? 12.099 6.085 -5.420 1.00 91.06 111 PHE A O 1
ATOM 875 N N . ARG A 1 112 ? 12.960 4.480 -6.727 1.00 90.94 112 ARG A N 1
ATOM 876 C CA . ARG A 1 112 ? 14.264 4.500 -6.055 1.00 90.94 112 ARG A CA 1
ATOM 877 C C . ARG A 1 112 ? 14.980 5.820 -6.333 1.00 90.94 112 ARG A C 1
ATOM 879 O O . ARG A 1 112 ? 15.565 6.359 -5.398 1.00 90.94 112 ARG A O 1
ATOM 886 N N . MET A 1 113 ? 14.913 6.339 -7.556 1.00 89.19 113 MET A N 1
ATOM 887 C CA . MET A 1 113 ? 15.485 7.643 -7.899 1.00 89.19 113 MET A CA 1
ATOM 888 C C . MET A 1 113 ? 14.813 8.788 -7.136 1.00 89.19 113 MET A C 1
ATOM 890 O O . MET A 1 113 ? 15.521 9.619 -6.568 1.00 89.19 113 MET A O 1
ATOM 894 N N . ALA A 1 114 ? 13.479 8.804 -7.045 1.00 91.38 114 ALA A N 1
ATOM 895 C CA . ALA A 1 114 ? 12.742 9.807 -6.273 1.00 91.38 114 ALA A CA 1
ATOM 896 C C . ALA A 1 114 ? 13.144 9.799 -4.785 1.00 91.38 114 ALA A C 1
ATOM 898 O O . ALA A 1 114 ? 13.503 10.835 -4.227 1.00 91.38 114 ALA A O 1
ATOM 899 N N . VAL A 1 115 ? 13.183 8.621 -4.151 1.00 92.69 115 VAL A N 1
ATOM 900 C CA . VAL A 1 115 ? 13.600 8.492 -2.741 1.00 92.69 115 VAL A CA 1
ATOM 901 C C . VAL A 1 115 ? 15.066 8.883 -2.542 1.00 92.69 115 VAL A C 1
ATOM 903 O O . VAL A 1 115 ? 15.397 9.547 -1.561 1.00 92.69 115 VAL A O 1
ATOM 906 N N . SER A 1 116 ? 15.959 8.501 -3.458 1.00 90.69 116 SER A N 1
ATOM 907 C CA . SER A 1 116 ? 17.363 8.922 -3.413 1.00 90.69 116 SER A CA 1
ATOM 908 C C . SER A 1 116 ? 17.505 10.442 -3.496 1.00 90.69 116 SER A C 1
ATOM 910 O O . SER A 1 116 ? 18.239 11.014 -2.694 1.00 90.69 116 SER A O 1
ATOM 912 N N . TYR A 1 117 ? 16.762 11.093 -4.396 1.00 90.38 117 TYR A N 1
ATOM 913 C CA . TYR A 1 117 ? 16.756 12.548 -4.531 1.00 90.38 117 TYR A CA 1
ATOM 914 C C . TYR A 1 117 ? 16.276 13.239 -3.249 1.00 90.38 117 TYR A C 1
ATOM 916 O O . TYR A 1 117 ? 16.938 14.153 -2.764 1.00 90.38 117 TYR A O 1
ATOM 924 N N . ILE A 1 118 ? 15.175 12.767 -2.651 1.00 91.88 118 ILE A N 1
ATOM 925 C CA . ILE A 1 118 ? 14.640 13.313 -1.392 1.00 91.88 118 ILE A CA 1
ATOM 926 C C . ILE A 1 118 ? 15.686 13.236 -0.279 1.00 91.88 118 ILE A C 1
ATOM 928 O O . ILE A 1 118 ? 15.944 14.228 0.399 1.00 91.88 118 ILE A O 1
ATOM 932 N N . ARG A 1 119 ? 16.329 12.074 -0.119 1.00 90.75 119 ARG A N 1
ATOM 933 C CA . ARG A 1 119 ? 17.343 11.862 0.922 1.00 90.75 119 ARG A CA 1
ATOM 934 C C . ARG A 1 119 ? 18.588 12.727 0.729 1.00 90.75 119 ARG A C 1
ATOM 936 O O . ARG A 1 119 ? 19.231 13.079 1.711 1.00 90.75 119 ARG A O 1
ATOM 943 N N . GLU A 1 120 ? 18.941 13.041 -0.514 1.00 89.94 120 GLU A N 1
ATOM 944 C CA . GLU A 1 120 ? 20.097 13.881 -0.827 1.00 89.94 120 GLU A CA 1
ATOM 945 C C . GLU A 1 120 ? 19.788 15.375 -0.668 1.00 89.94 120 GLU A C 1
ATOM 947 O O . GLU A 1 120 ? 20.605 16.121 -0.131 1.00 89.94 120 GLU A O 1
ATOM 952 N N . LYS A 1 121 ? 18.623 15.828 -1.146 1.00 90.50 121 LYS A N 1
ATOM 953 C CA . LYS A 1 121 ? 18.292 17.258 -1.233 1.00 90.50 121 LYS A CA 1
ATOM 954 C C . LYS A 1 121 ? 17.562 17.810 -0.016 1.00 90.50 121 LYS A C 1
ATOM 956 O O . LYS A 1 121 ? 17.588 19.021 0.182 1.00 90.50 121 LYS A O 1
ATOM 961 N N . ILE A 1 122 ? 16.924 16.963 0.792 1.00 89.88 122 ILE A N 1
ATOM 962 C CA . ILE A 1 122 ? 16.100 17.398 1.924 1.00 89.88 122 ILE A CA 1
ATOM 963 C C . ILE A 1 122 ? 16.681 16.809 3.218 1.00 89.88 122 ILE A C 1
ATOM 965 O O . ILE A 1 122 ? 16.388 15.659 3.556 1.00 89.88 122 ILE A O 1
ATOM 969 N N . PRO A 1 123 ? 17.490 17.583 3.977 1.00 89.81 123 PRO A N 1
ATOM 970 C CA . PRO A 1 123 ? 18.230 17.082 5.140 1.00 89.81 123 PRO A CA 1
ATOM 971 C C . PRO A 1 123 ? 17.366 16.378 6.190 1.00 89.81 123 PRO A C 1
ATOM 973 O O . PRO A 1 123 ? 17.794 15.378 6.764 1.00 89.81 123 PRO A O 1
ATOM 976 N N . ARG A 1 124 ? 16.129 16.851 6.399 1.00 91.19 124 ARG A N 1
ATOM 977 C CA . ARG A 1 124 ? 15.165 16.245 7.330 1.00 91.19 124 ARG A CA 1
ATOM 978 C C . ARG A 1 124 ? 14.906 14.763 7.038 1.00 91.19 124 ARG A C 1
ATOM 980 O O . ARG A 1 124 ? 14.720 13.987 7.968 1.00 91.19 124 ARG A O 1
ATOM 987 N N . PHE A 1 125 ? 14.923 14.366 5.767 1.00 90.12 125 PHE A N 1
ATOM 988 C CA . PHE A 1 125 ? 14.595 13.008 5.336 1.00 90.12 125 PHE A CA 1
ATOM 989 C C . PHE A 1 125 ? 15.818 12.165 4.958 1.00 90.12 125 PHE A C 1
ATOM 991 O O . PHE A 1 125 ? 15.664 11.040 4.484 1.00 90.12 125 PHE A O 1
ATOM 998 N N . ALA A 1 126 ? 17.042 12.655 5.179 1.00 87.19 126 ALA A N 1
ATOM 999 C CA . ALA A 1 126 ? 18.273 11.976 4.758 1.00 87.19 126 ALA A CA 1
ATOM 1000 C C . ALA A 1 126 ? 18.407 10.539 5.310 1.00 87.19 126 ALA A C 1
ATOM 1002 O O . ALA A 1 126 ? 18.881 9.623 4.620 1.00 87.19 126 ALA A O 1
ATOM 1003 N N . MET A 1 127 ? 17.940 10.335 6.545 1.00 85.06 127 MET A N 1
ATOM 1004 C CA . MET A 1 127 ? 18.012 9.066 7.277 1.00 85.06 127 MET A CA 1
ATOM 1005 C C . MET A 1 127 ? 16.727 8.231 7.205 1.00 85.06 127 MET A C 1
ATOM 1007 O O . MET A 1 127 ? 16.689 7.140 7.770 1.00 85.06 127 MET A O 1
ATOM 1011 N N . THR A 1 128 ? 15.686 8.707 6.520 1.00 86.38 128 THR A N 1
ATOM 1012 C CA . THR A 1 128 ? 14.412 7.989 6.417 1.00 86.38 128 THR A CA 1
ATOM 1013 C C . THR A 1 128 ? 14.577 6.717 5.583 1.00 86.38 128 THR A C 1
ATOM 1015 O O . THR A 1 128 ? 15.124 6.744 4.475 1.00 86.38 128 THR A O 1
ATOM 1018 N N . ASP A 1 129 ? 14.104 5.588 6.117 1.00 86.88 129 ASP A N 1
ATOM 1019 C CA . ASP A 1 129 ? 14.242 4.278 5.478 1.00 86.88 129 ASP A CA 1
ATOM 1020 C C . ASP A 1 129 ? 13.436 4.200 4.167 1.00 86.88 129 ASP A C 1
ATOM 1022 O O . ASP A 1 129 ? 12.364 4.786 4.024 1.00 86.88 129 ASP A O 1
ATOM 1026 N N . LYS A 1 130 ? 13.918 3.424 3.195 1.00 89.56 130 LYS A N 1
ATOM 1027 C CA . LYS A 1 130 ? 13.182 3.138 1.959 1.00 89.56 130 LYS A CA 1
ATOM 1028 C C . LYS A 1 130 ? 11.817 2.492 2.236 1.00 89.56 130 LYS A C 1
ATOM 1030 O O . LYS A 1 130 ? 10.871 2.766 1.502 1.00 89.56 130 LYS A O 1
ATOM 1035 N N . ILE A 1 131 ? 11.709 1.636 3.253 1.00 90.94 131 ILE A N 1
ATOM 1036 C CA . ILE A 1 131 ? 10.460 0.959 3.629 1.00 90.94 131 ILE A CA 1
ATOM 1037 C C . ILE A 1 131 ? 9.384 1.968 4.035 1.00 90.94 131 ILE A C 1
ATOM 1039 O O . ILE A 1 131 ? 8.229 1.794 3.651 1.00 90.94 131 ILE A O 1
ATOM 1043 N N . TRP A 1 132 ? 9.771 3.049 4.719 1.00 92.88 132 TRP A N 1
ATOM 1044 C CA . TRP A 1 132 ? 8.870 4.150 5.064 1.00 92.88 132 TRP A CA 1
ATOM 1045 C C . TRP A 1 132 ? 8.239 4.765 3.812 1.00 92.88 132 TRP A C 1
ATOM 1047 O O . TRP A 1 132 ? 7.019 4.826 3.685 1.00 92.88 132 TRP A O 1
ATOM 1057 N N . TRP A 1 133 ? 9.069 5.123 2.829 1.00 94.38 133 TRP A N 1
ATOM 1058 C CA . TRP A 1 133 ? 8.604 5.676 1.556 1.00 94.38 133 TRP A CA 1
ATOM 1059 C C . TRP A 1 133 ? 7.744 4.693 0.756 1.00 94.38 133 TRP A C 1
ATOM 1061 O O . TRP A 1 133 ? 6.830 5.102 0.047 1.00 94.38 133 TRP A O 1
ATOM 1071 N N . GLN A 1 134 ? 8.012 3.388 0.864 1.00 94.00 134 GLN A N 1
ATOM 1072 C CA . GLN A 1 134 ? 7.173 2.369 0.230 1.00 94.00 134 GLN A CA 1
ATOM 1073 C C . GLN A 1 134 ? 5.794 2.283 0.885 1.00 94.00 134 GLN A C 1
ATOM 1075 O O . GLN A 1 134 ? 4.813 2.059 0.182 1.00 94.00 134 GLN A O 1
ATOM 1080 N N . GLY A 1 135 ? 5.719 2.455 2.207 1.00 93.88 135 GLY A N 1
ATOM 1081 C CA . GLY A 1 135 ? 4.452 2.543 2.925 1.00 93.88 135 GLY A CA 1
ATOM 1082 C C . GLY A 1 135 ? 3.662 3.788 2.555 1.00 93.88 135 GLY A C 1
ATOM 1083 O O . GLY A 1 135 ? 2.491 3.676 2.205 1.00 93.88 135 GLY A O 1
ATOM 1084 N N . LEU A 1 136 ? 4.327 4.946 2.517 1.00 95.44 136 LEU A N 1
ATOM 1085 C CA . LEU A 1 136 ? 3.722 6.187 2.035 1.00 95.44 136 LEU A CA 1
ATOM 1086 C C . LEU A 1 136 ? 3.149 6.018 0.624 1.00 95.44 136 LEU A C 1
ATOM 1088 O O . LEU A 1 136 ? 2.002 6.370 0.382 1.00 95.44 136 LEU A O 1
ATOM 1092 N N . ALA A 1 137 ? 3.920 5.448 -0.305 1.00 95.38 137 ALA A N 1
ATOM 1093 C CA . ALA A 1 137 ? 3.464 5.267 -1.679 1.00 95.38 137 ALA A CA 1
ATOM 1094 C C . ALA A 1 137 ? 2.205 4.383 -1.763 1.00 95.38 137 ALA A C 1
ATOM 1096 O O . ALA A 1 137 ? 1.300 4.696 -2.530 1.00 95.38 137 ALA A O 1
ATOM 1097 N N . ARG A 1 138 ? 2.102 3.328 -0.941 1.00 93.44 138 ARG A N 1
ATOM 1098 C CA . ARG A 1 138 ? 0.875 2.517 -0.846 1.00 93.44 138 ARG A CA 1
ATOM 1099 C C . ARG A 1 138 ? -0.316 3.342 -0.356 1.00 93.44 138 ARG A C 1
ATOM 1101 O O . ARG A 1 138 ? -1.372 3.278 -0.967 1.00 93.44 138 ARG A O 1
ATOM 1108 N N . ILE A 1 139 ? -0.131 4.156 0.686 1.00 94.62 139 ILE A N 1
ATOM 1109 C CA . ILE A 1 139 ? -1.186 5.038 1.214 1.00 94.62 139 ILE A CA 1
ATOM 1110 C C . ILE A 1 139 ? -1.653 6.027 0.137 1.00 94.62 139 ILE A C 1
ATOM 1112 O O . ILE A 1 139 ? -2.851 6.187 -0.079 1.00 94.62 139 ILE A O 1
ATOM 1116 N N . LEU A 1 140 ? -0.718 6.662 -0.573 1.00 95.44 140 LEU A N 1
ATOM 1117 C CA . LEU A 1 140 ? -1.039 7.610 -1.643 1.00 95.44 140 LEU A CA 1
ATOM 1118 C C . LEU A 1 140 ? -1.749 6.939 -2.825 1.00 95.44 140 LEU A C 1
ATOM 1120 O O . LEU A 1 140 ? -2.590 7.570 -3.462 1.00 95.44 140 LEU A O 1
ATOM 1124 N N . GLU A 1 141 ? -1.426 5.682 -3.126 1.00 94.06 141 GLU A N 1
ATOM 1125 C CA . GLU A 1 141 ? -2.124 4.899 -4.149 1.00 94.06 141 GLU A CA 1
ATOM 1126 C C . GLU A 1 141 ? -3.538 4.514 -3.699 1.00 94.06 141 GLU A C 1
ATOM 1128 O O . GLU A 1 141 ? -4.479 4.662 -4.475 1.00 94.06 141 GLU A O 1
ATOM 1133 N N . ASP A 1 142 ? -3.712 4.096 -2.442 1.00 91.62 142 ASP A N 1
ATOM 1134 C CA . ASP A 1 142 ? -5.017 3.732 -1.878 1.00 91.62 142 ASP A CA 1
ATOM 1135 C C . ASP A 1 142 ? -5.976 4.938 -1.812 1.00 91.62 142 ASP A C 1
ATOM 1137 O O . ASP A 1 142 ? -7.176 4.789 -2.049 1.00 91.62 142 ASP A O 1
ATOM 1141 N N . VAL A 1 143 ? -5.451 6.141 -1.542 1.00 92.75 143 VAL A N 1
ATOM 1142 C CA . VAL A 1 143 ? -6.205 7.413 -1.603 1.00 92.75 143 VAL A CA 1
ATOM 1143 C C . VAL A 1 143 ? -6.420 7.881 -3.054 1.00 92.75 143 VAL A C 1
ATOM 1145 O O . VAL A 1 143 ? -7.319 8.673 -3.333 1.00 92.75 143 VAL A O 1
ATOM 1148 N N . GLY A 1 144 ? -5.633 7.370 -4.003 1.00 93.94 144 GLY A N 1
ATOM 1149 C CA . GLY A 1 144 ? -5.741 7.682 -5.428 1.00 93.94 144 GLY A CA 1
ATOM 1150 C C . GLY A 1 144 ? -4.961 8.920 -5.873 1.00 93.94 144 GLY A C 1
ATOM 1151 O O . GLY A 1 144 ? -5.233 9.452 -6.949 1.00 93.94 144 GLY A O 1
ATOM 1152 N N . TYR A 1 145 ? -3.997 9.397 -5.083 1.00 95.12 145 TYR A N 1
ATOM 1153 C CA . TYR A 1 145 ? -3.112 10.513 -5.446 1.00 95.12 145 TYR A CA 1
ATOM 1154 C C . TYR A 1 145 ? -1.988 10.104 -6.397 1.00 95.12 145 TYR A C 1
ATOM 1156 O O . TYR A 1 145 ? -1.549 10.920 -7.209 1.00 95.12 145 TYR A O 1
ATOM 1164 N N . ILE A 1 146 ? -1.550 8.847 -6.337 1.00 94.81 146 ILE A N 1
ATOM 1165 C CA . ILE A 1 146 ? -0.581 8.276 -7.278 1.00 94.81 146 ILE A CA 1
ATOM 1166 C C . ILE A 1 146 ? -1.086 6.947 -7.844 1.00 94.81 146 ILE A C 1
ATOM 1168 O O . ILE A 1 146 ? -1.978 6.320 -7.281 1.00 94.81 146 ILE A O 1
ATOM 1172 N N . GLN A 1 147 ? -0.492 6.504 -8.948 1.00 92.56 147 GLN A N 1
ATOM 1173 C CA . GLN A 1 147 ? -0.750 5.199 -9.555 1.00 92.56 147 GLN A CA 1
ATOM 1174 C C . GLN A 1 147 ? 0.542 4.579 -10.103 1.00 92.56 147 GLN A C 1
ATOM 1176 O O . GLN A 1 147 ? 1.502 5.286 -10.396 1.00 92.56 147 GLN A O 1
ATOM 1181 N N . GLU A 1 148 ? 0.581 3.255 -10.259 1.00 90.75 148 GLU A N 1
ATOM 1182 C CA . GLU A 1 148 ? 1.666 2.569 -10.973 1.00 90.75 148 GLU A CA 1
ATOM 1183 C C . GLU A 1 148 ? 1.498 2.760 -12.488 1.00 90.75 148 GLU A C 1
ATOM 1185 O O . GLU A 1 148 ? 0.482 2.362 -13.058 1.00 90.75 148 GLU A O 1
ATOM 1190 N N . ALA A 1 149 ? 2.505 3.334 -13.148 1.00 86.31 149 ALA A N 1
ATOM 1191 C CA . ALA A 1 149 ? 2.47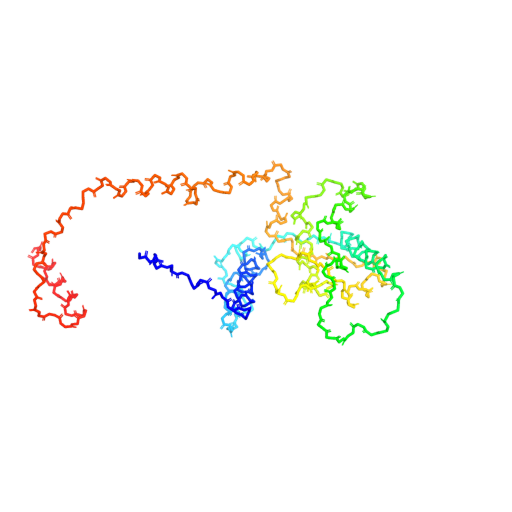8 3.563 -14.592 1.00 86.31 149 ALA A CA 1
ATOM 1192 C C . ALA A 1 149 ? 2.702 2.286 -15.418 1.00 86.31 149 ALA A C 1
ATOM 1194 O O . ALA A 1 149 ? 2.386 2.249 -16.610 1.00 86.31 149 ALA A O 1
ATOM 1195 N N . ALA A 1 150 ? 3.305 1.247 -14.827 1.00 82.38 150 ALA A N 1
ATOM 1196 C CA . ALA A 1 150 ? 3.539 -0.009 -15.525 1.00 82.38 150 ALA A CA 1
ATOM 1197 C C . ALA A 1 150 ? 2.215 -0.702 -15.896 1.00 82.38 150 ALA A C 1
ATOM 1199 O O . ALA A 1 150 ? 1.352 -0.928 -15.051 1.00 82.38 150 ALA A O 1
ATOM 1200 N N . GLU A 1 151 ? 2.095 -1.148 -17.152 1.00 75.88 151 GLU A N 1
ATOM 1201 C CA . GLU A 1 151 ? 0.912 -1.878 -17.645 1.00 75.88 151 GLU A CA 1
ATOM 1202 C C . GLU A 1 151 ? 0.638 -3.175 -16.862 1.00 75.88 151 GLU A C 1
ATOM 1204 O O . GLU A 1 151 ? -0.502 -3.636 -16.749 1.00 75.88 151 GLU A O 1
ATOM 1209 N N . ILE A 1 152 ? 1.698 -3.796 -16.336 1.00 77.25 152 ILE A N 1
ATOM 1210 C CA . ILE A 1 152 ? 1.596 -4.993 -15.505 1.00 77.25 152 ILE A CA 1
ATOM 1211 C C . ILE A 1 152 ? 1.545 -4.545 -14.044 1.00 77.25 152 ILE A C 1
ATOM 1213 O O . ILE A 1 152 ? 2.519 -3.952 -13.572 1.00 77.25 152 ILE A O 1
ATOM 1217 N N . PRO A 1 153 ? 0.471 -4.881 -13.303 1.00 73.31 153 PRO A N 1
ATOM 1218 C CA . PRO A 1 153 ? 0.372 -4.531 -11.898 1.00 73.31 153 PRO A CA 1
ATOM 1219 C C . PRO A 1 153 ? 1.537 -5.162 -11.142 1.00 73.31 153 PRO A C 1
ATOM 1221 O O . PRO A 1 153 ? 1.810 -6.354 -11.282 1.00 73.31 153 PRO A O 1
ATOM 1224 N N . ARG A 1 154 ? 2.233 -4.358 -10.344 1.00 83.50 154 ARG A N 1
ATOM 1225 C CA . ARG A 1 154 ? 3.304 -4.821 -9.463 1.00 83.50 154 ARG A CA 1
ATOM 1226 C C . ARG A 1 154 ? 2.793 -4.896 -8.031 1.00 83.50 154 ARG A C 1
ATOM 1228 O O . ARG A 1 154 ? 1.762 -4.332 -7.682 1.00 83.50 154 ARG A O 1
ATOM 1235 N N . VAL A 1 155 ? 3.519 -5.640 -7.203 1.00 85.50 155 VAL A N 1
ATOM 1236 C CA . VAL A 1 155 ? 3.223 -5.755 -5.765 1.00 85.50 155 VAL A CA 1
ATOM 1237 C C . VAL A 1 155 ? 3.581 -4.469 -5.027 1.00 85.50 155 VAL A C 1
ATOM 1239 O O . VAL A 1 155 ? 2.890 -4.061 -4.104 1.00 85.50 155 VAL A O 1
ATOM 1242 N N . LEU A 1 156 ? 4.694 -3.862 -5.430 1.00 87.56 156 LEU A N 1
ATOM 1243 C CA . LEU A 1 156 ? 5.195 -2.600 -4.913 1.00 87.56 156 LEU A CA 1
ATOM 1244 C C . LEU A 1 156 ? 5.239 -1.617 -6.070 1.00 87.56 156 LEU A C 1
ATOM 1246 O O . LEU A 1 156 ? 5.627 -2.016 -7.172 1.00 87.56 156 LEU A O 1
ATOM 1250 N N . ILE A 1 157 ? 4.913 -0.363 -5.782 1.00 89.56 157 ILE A N 1
ATOM 1251 C CA . ILE A 1 157 ? 5.006 0.726 -6.746 1.00 89.56 157 ILE A CA 1
ATOM 1252 C C . ILE A 1 157 ? 6.481 0.925 -7.105 1.00 89.56 157 ILE A C 1
ATOM 1254 O O . ILE A 1 157 ? 7.324 1.152 -6.233 1.00 89.56 157 ILE A O 1
ATOM 1258 N N . GLN A 1 158 ? 6.795 0.766 -8.384 1.00 89.88 158 GLN A N 1
ATOM 1259 C CA . GLN A 1 158 ? 8.124 0.992 -8.949 1.00 89.88 158 GLN A CA 1
ATOM 1260 C C . GLN A 1 158 ? 8.155 2.279 -9.754 1.00 89.88 158 GLN A C 1
ATOM 1262 O O . GLN A 1 158 ? 9.124 3.025 -9.630 1.00 89.88 158 GLN A O 1
ATOM 1267 N N . HIS A 1 159 ? 7.093 2.553 -10.512 1.00 90.50 159 HIS A N 1
ATOM 1268 C CA . HIS A 1 159 ? 7.004 3.733 -11.358 1.00 90.50 159 HIS A CA 1
ATOM 1269 C C . HIS A 1 159 ? 5.777 4.573 -10.979 1.00 90.50 159 HIS A C 1
ATOM 1271 O O . HIS A 1 159 ? 4.733 4.466 -11.628 1.00 90.50 159 HIS A O 1
ATOM 1277 N N . PRO A 1 160 ? 5.855 5.341 -9.876 1.00 92.38 160 PRO A N 1
ATOM 1278 C CA . PRO A 1 160 ? 4.755 6.185 -9.429 1.00 92.38 160 PRO A CA 1
ATOM 1279 C C . PRO A 1 160 ? 4.486 7.326 -10.419 1.00 92.38 160 PRO A C 1
ATOM 1281 O O . PRO A 1 160 ? 5.371 8.114 -10.743 1.00 92.38 160 PRO A O 1
ATOM 1284 N N . GLU A 1 161 ? 3.235 7.447 -10.844 1.00 91.44 161 GLU A N 1
ATOM 1285 C CA . GLU A 1 161 ? 2.712 8.550 -11.649 1.00 91.44 161 GLU A CA 1
ATOM 1286 C C . GLU A 1 161 ? 1.687 9.329 -10.824 1.00 91.44 161 GLU A C 1
ATOM 1288 O O . GLU A 1 161 ? 0.826 8.745 -10.161 1.00 91.44 161 GLU A O 1
ATOM 1293 N N . LEU A 1 162 ? 1.787 10.657 -10.852 1.00 92.75 162 LEU A N 1
ATOM 1294 C CA . LEU A 1 162 ? 0.885 11.536 -10.119 1.00 92.75 162 LEU A CA 1
ATOM 1295 C C . LEU A 1 162 ? -0.476 11.600 -10.827 1.00 92.75 162 LEU A C 1
ATOM 1297 O O . LEU A 1 162 ? -0.548 11.831 -12.034 1.00 92.75 162 LEU A O 1
ATOM 1301 N N . THR A 1 163 ? -1.566 11.408 -10.086 1.00 93.75 163 THR A N 1
ATOM 1302 C CA . THR A 1 163 ? -2.921 11.499 -10.645 1.00 93.75 163 THR A CA 1
ATOM 1303 C C . THR A 1 163 ? -3.432 12.941 -10.624 1.00 93.75 163 THR A C 1
ATOM 1305 O O . THR A 1 163 ? -2.863 13.829 -9.986 1.00 93.75 163 THR A O 1
ATOM 1308 N N . ARG A 1 164 ? -4.581 13.181 -11.267 1.00 91.81 164 ARG A N 1
ATOM 1309 C CA . ARG A 1 164 ? -5.291 14.470 -11.171 1.00 91.81 164 ARG A CA 1
ATOM 1310 C C . ARG A 1 164 ? -5.655 14.822 -9.724 1.00 91.81 164 ARG A C 1
ATOM 1312 O O . ARG A 1 164 ? -5.565 15.982 -9.347 1.00 91.81 164 ARG A O 1
ATOM 1319 N N . ALA A 1 165 ? -6.031 13.830 -8.913 1.00 93.25 165 ALA A N 1
ATOM 1320 C CA . ALA A 1 165 ? -6.347 14.046 -7.504 1.00 93.25 165 ALA A CA 1
ATOM 1321 C C . ALA A 1 165 ? -5.101 14.469 -6.709 1.00 93.25 165 ALA A C 1
ATOM 1323 O O . ALA A 1 165 ? -5.177 15.416 -5.933 1.00 93.25 165 ALA A O 1
ATOM 1324 N N . GLY A 1 166 ? -3.947 13.841 -6.969 1.00 92.75 166 GLY A N 1
ATOM 1325 C CA . GLY A 1 166 ? -2.670 14.238 -6.366 1.00 92.75 166 GLY A CA 1
ATOM 1326 C C . GLY A 1 166 ? -2.230 15.650 -6.767 1.00 92.75 166 GLY A C 1
ATOM 1327 O O . GLY A 1 166 ? -1.796 16.429 -5.922 1.00 92.75 166 GLY A O 1
ATOM 1328 N N . LEU A 1 167 ? -2.411 16.028 -8.037 1.00 91.62 167 LEU A N 1
ATOM 1329 C CA . LEU A 1 167 ? -2.139 17.392 -8.514 1.00 91.62 167 LEU A CA 1
ATOM 1330 C C . LEU A 1 167 ? -3.039 18.437 -7.841 1.00 91.62 167 LEU A C 1
ATOM 1332 O O . LEU A 1 167 ? -2.565 19.501 -7.437 1.00 91.62 167 LEU A O 1
ATOM 1336 N N . ASN A 1 168 ? -4.328 18.126 -7.697 1.00 91.19 168 ASN A N 1
ATOM 1337 C CA . ASN A 1 168 ? -5.279 18.995 -7.010 1.00 91.19 168 ASN A CA 1
ATOM 1338 C C . ASN A 1 168 ? -4.908 19.144 -5.532 1.00 91.19 168 ASN A C 1
ATOM 1340 O O . ASN A 1 168 ? -4.916 20.261 -5.021 1.00 91.19 168 ASN A O 1
ATOM 1344 N N . PHE A 1 169 ? -4.517 18.054 -4.868 1.00 90.12 169 PHE A N 1
ATOM 1345 C CA . PHE A 1 169 ? -4.035 18.086 -3.489 1.00 90.12 169 PHE A CA 1
ATOM 1346 C C . PHE A 1 169 ? -2.828 19.026 -3.328 1.00 90.12 169 PHE A C 1
ATOM 1348 O O . PHE A 1 169 ? -2.838 19.873 -2.441 1.00 90.12 169 PHE A O 1
ATOM 1355 N N . LEU A 1 170 ? -1.835 18.954 -4.226 1.00 90.12 170 LEU A N 1
ATOM 1356 C CA . LEU A 1 170 ? -0.678 19.862 -4.198 1.00 90.12 170 LEU A CA 1
ATOM 1357 C C . LEU A 1 170 ? -1.059 21.331 -4.439 1.00 90.12 170 LEU A C 1
ATOM 1359 O O . LEU A 1 170 ? -0.492 22.230 -3.826 1.00 90.12 170 LEU A O 1
ATOM 1363 N N . SER A 1 171 ? -2.016 21.573 -5.336 1.00 86.56 171 SER A N 1
ATOM 1364 C CA . SER A 1 171 ? -2.438 22.926 -5.723 1.00 86.56 171 SER A CA 1
ATOM 1365 C C . SER A 1 171 ? -3.299 23.612 -4.660 1.00 86.56 171 SER A C 1
ATOM 1367 O O . SER A 1 171 ? -3.364 24.837 -4.626 1.00 86.56 171 SER A O 1
ATOM 1369 N N . SER A 1 172 ? -3.966 22.840 -3.799 1.00 81.69 172 SER A N 1
ATOM 1370 C CA . SER A 1 172 ? -4.985 23.355 -2.876 1.00 81.69 172 SER A CA 1
ATOM 1371 C C . SER A 1 172 ? -4.422 23.985 -1.595 1.00 81.69 172 SER A C 1
ATOM 1373 O O . SER A 1 172 ? -5.232 24.351 -0.758 1.00 81.69 172 SER A O 1
ATOM 1375 N N . GLN A 1 173 ? -3.090 24.132 -1.453 1.00 64.56 173 GLN A N 1
ATOM 1376 C CA . GLN A 1 173 ? -2.398 24.738 -0.290 1.00 64.56 173 GLN A CA 1
ATOM 1377 C C . GLN A 1 173 ? -3.036 24.301 1.044 1.00 64.56 173 GLN A C 1
ATOM 1379 O O . GLN A 1 173 ? -3.892 24.989 1.598 1.00 64.56 173 GLN A O 1
ATOM 1384 N N . PRO A 1 174 ? -2.676 23.111 1.547 1.00 56.56 174 PRO A N 1
ATOM 1385 C CA . PRO A 1 174 ? -3.446 22.410 2.562 1.00 56.56 174 PRO A CA 1
ATOM 1386 C C . PRO A 1 174 ? -3.198 22.954 3.974 1.00 56.56 174 PRO A C 1
ATOM 1388 O O . PRO A 1 174 ? -3.091 22.148 4.879 1.00 56.56 174 PRO A O 1
ATOM 1391 N N . ASP A 1 175 ? -3.039 24.253 4.213 1.00 60.28 175 ASP A N 1
ATOM 1392 C CA . ASP A 1 175 ? -2.428 24.774 5.450 1.00 60.28 175 ASP A CA 1
ATOM 1393 C C . ASP A 1 175 ? -3.080 24.280 6.763 1.00 60.28 175 ASP A C 1
ATOM 1395 O O . ASP A 1 175 ? -2.379 24.167 7.768 1.00 60.28 175 ASP A O 1
ATOM 1399 N N . GLU A 1 176 ? -4.347 23.839 6.754 1.00 62.00 176 GLU A N 1
ATOM 1400 C CA . GLU A 1 176 ? -5.046 23.384 7.969 1.00 62.00 176 GLU A CA 1
ATOM 1401 C C . GLU A 1 176 ? -5.338 21.870 8.086 1.00 62.00 176 GLU A C 1
ATOM 1403 O O . GLU A 1 176 ? -5.444 21.381 9.209 1.00 62.00 17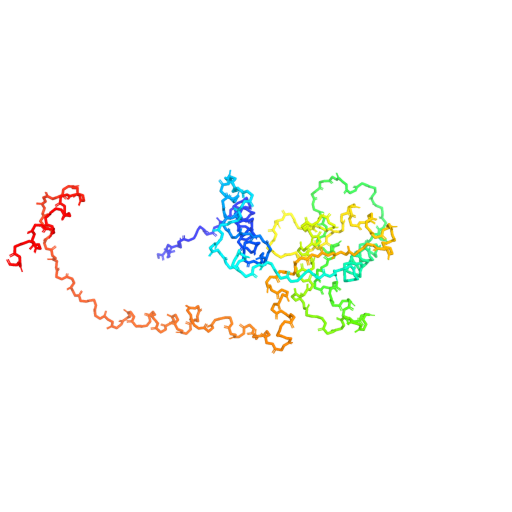6 GLU A O 1
ATOM 1408 N N . GLU A 1 177 ? -5.405 21.081 7.002 1.00 79.06 177 GLU A N 1
ATOM 1409 C CA . GLU A 1 177 ? -5.832 19.665 7.096 1.00 79.06 177 GLU A CA 1
ATOM 1410 C C . GLU A 1 177 ? -4.660 18.682 6.913 1.00 79.06 177 GLU A C 1
ATOM 1412 O O . GLU A 1 177 ? -3.893 18.777 5.951 1.00 79.06 177 GLU A O 1
ATOM 1417 N N . GLY A 1 178 ? -4.458 17.787 7.888 1.00 85.25 178 GLY A N 1
ATOM 1418 C CA . GLY A 1 178 ? -3.419 16.743 7.888 1.00 85.25 178 GLY A CA 1
ATOM 1419 C C . GLY A 1 178 ? -3.764 15.557 6.979 1.00 85.25 178 GLY A C 1
ATOM 1420 O O . GLY A 1 178 ? -4.928 15.337 6.649 1.00 85.25 178 GLY A O 1
ATOM 1421 N N . LEU A 1 179 ? -2.773 14.743 6.603 1.00 91.44 179 LEU A N 1
ATOM 1422 C CA . LEU A 1 179 ? -2.982 13.476 5.890 1.00 91.44 179 LEU A CA 1
ATOM 1423 C C . LEU A 1 179 ? -2.822 12.317 6.875 1.00 91.44 179 LEU A C 1
ATOM 1425 O O . LEU A 1 179 ? -1.815 11.607 6.884 1.00 91.44 179 LEU A O 1
ATOM 1429 N N . TYR A 1 180 ? -3.830 12.132 7.723 1.00 93.94 180 TYR A N 1
ATOM 1430 C CA . TYR A 1 180 ? -3.813 11.077 8.728 1.00 93.94 180 TYR A CA 1
ATOM 1431 C C . TYR A 1 180 ? -4.131 9.716 8.107 1.00 93.94 180 TYR A C 1
ATOM 1433 O O . TYR A 1 18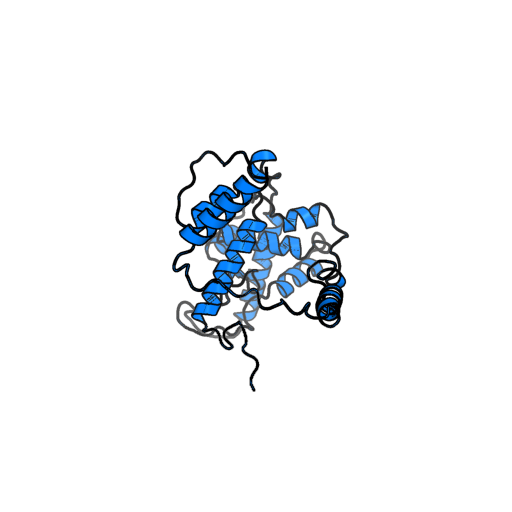0 ? -5.208 9.504 7.548 1.00 93.94 180 TYR A O 1
ATOM 1441 N N . ALA A 1 181 ? -3.222 8.755 8.272 1.00 94.75 181 ALA A N 1
ATOM 1442 C CA . ALA A 1 181 ? -3.440 7.366 7.878 1.00 94.75 181 ALA A CA 1
ATOM 1443 C C . ALA A 1 181 ? -2.805 6.390 8.876 1.00 94.75 181 ALA A C 1
ATOM 1445 O O . ALA A 1 181 ? -1.896 6.738 9.629 1.00 94.75 181 ALA A O 1
ATOM 1446 N N . TYR A 1 182 ? -3.273 5.142 8.876 1.00 95.06 182 TYR A N 1
ATOM 1447 C CA . TYR A 1 182 ? -2.645 4.077 9.657 1.00 95.06 182 TYR A CA 1
ATOM 1448 C C . TYR A 1 182 ? -1.380 3.586 8.942 1.00 95.06 182 TYR A C 1
ATOM 1450 O O . TYR A 1 182 ? -1.487 3.118 7.804 1.00 95.06 182 TYR A O 1
ATOM 1458 N N . PRO A 1 183 ? -0.197 3.636 9.580 1.00 94.06 183 PRO A N 1
ATOM 1459 C CA . PRO A 1 183 ? 1.005 3.065 8.995 1.00 94.06 183 PRO A CA 1
ATOM 1460 C C . PRO A 1 183 ? 0.835 1.558 8.806 1.00 94.06 183 PRO A C 1
ATOM 1462 O O . PRO A 1 183 ? 0.334 0.850 9.687 1.00 94.06 183 PRO A O 1
ATOM 1465 N N . ASP A 1 184 ? 1.273 1.054 7.658 1.00 93.62 184 ASP A N 1
ATOM 1466 C CA . ASP A 1 184 ? 1.267 -0.383 7.417 1.00 93.62 184 ASP A CA 1
ATOM 1467 C C . ASP A 1 184 ? 2.285 -1.122 8.301 1.00 93.62 184 ASP A C 1
ATOM 1469 O O . ASP A 1 184 ? 3.179 -0.527 8.909 1.00 93.62 184 ASP A O 1
ATOM 1473 N N . ALA A 1 185 ? 2.160 -2.447 8.371 1.00 92.62 185 ALA A N 1
ATOM 1474 C CA . ALA A 1 185 ? 2.980 -3.263 9.259 1.00 92.62 185 ALA A CA 1
ATOM 1475 C C . ALA A 1 185 ? 4.493 -3.131 8.988 1.00 92.62 185 ALA A C 1
ATOM 1477 O O . ALA A 1 185 ? 5.286 -3.190 9.925 1.00 92.62 185 ALA A O 1
ATOM 1478 N N . ALA A 1 186 ? 4.913 -2.933 7.733 1.00 91.12 186 ALA A N 1
ATOM 1479 C CA . ALA A 1 186 ? 6.326 -2.759 7.400 1.00 91.12 186 ALA A CA 1
ATOM 1480 C C . ALA A 1 186 ? 6.834 -1.377 7.834 1.00 91.12 186 ALA A C 1
ATOM 1482 O O . ALA A 1 186 ? 7.943 -1.265 8.359 1.00 91.12 186 ALA A O 1
ATOM 1483 N N . THR A 1 187 ? 6.008 -0.345 7.676 1.00 90.88 187 THR A N 1
ATOM 1484 C CA . THR A 1 187 ? 6.284 1.012 8.156 1.00 90.88 187 THR A CA 1
ATOM 1485 C C . THR A 1 187 ? 6.392 1.043 9.678 1.00 90.88 187 THR A C 1
ATOM 1487 O O . THR A 1 187 ? 7.365 1.577 10.203 1.00 90.88 187 THR A O 1
ATOM 1490 N N . LEU A 1 188 ? 5.478 0.388 10.403 1.00 91.44 188 LEU A N 1
ATOM 1491 C CA . LEU A 1 188 ? 5.559 0.261 11.865 1.00 91.44 188 LEU A CA 1
ATOM 1492 C C . LEU A 1 188 ? 6.853 -0.429 12.321 1.00 91.44 188 LEU A C 1
ATOM 1494 O O . LEU A 1 188 ? 7.487 -0.006 13.290 1.00 91.44 188 LEU A O 1
ATOM 1498 N N . LEU A 1 189 ? 7.284 -1.473 11.607 1.00 86.88 189 LEU A N 1
ATOM 1499 C CA . LEU A 1 189 ? 8.558 -2.136 11.887 1.00 86.88 189 LEU A CA 1
ATOM 1500 C C . LEU A 1 189 ? 9.748 -1.192 11.670 1.00 86.88 189 LEU A C 1
ATOM 1502 O O . LEU A 1 189 ? 10.652 -1.170 12.503 1.00 86.88 189 LEU A O 1
ATOM 1506 N N . ALA A 1 190 ? 9.722 -0.372 10.617 1.00 83.56 190 ALA A N 1
ATOM 1507 C CA . ALA A 1 190 ? 10.762 0.622 10.362 1.00 83.56 190 ALA A CA 1
ATOM 1508 C C . ALA A 1 190 ? 10.837 1.699 11.465 1.00 83.56 190 ALA A C 1
ATOM 1510 O O . ALA A 1 190 ? 11.940 2.091 11.841 1.00 83.56 190 ALA A O 1
ATOM 1511 N N . ILE A 1 191 ? 9.696 2.120 12.034 1.00 81.69 191 ILE A N 1
ATOM 1512 C CA . ILE A 1 191 ? 9.648 3.046 13.185 1.00 81.69 191 ILE A CA 1
ATOM 1513 C C . ILE A 1 191 ? 10.255 2.393 14.428 1.00 81.69 191 ILE A C 1
ATOM 1515 O O . ILE A 1 191 ? 11.105 2.973 15.100 1.00 81.69 191 ILE A O 1
ATOM 1519 N N . SER A 1 192 ? 9.798 1.181 14.751 1.00 78.56 192 SER A N 1
ATOM 1520 C CA . SER A 1 192 ? 10.163 0.507 16.002 1.00 78.56 192 SER A CA 1
ATOM 1521 C C . SER A 1 192 ? 11.609 0.013 16.031 1.00 78.56 192 SER A C 1
ATOM 1523 O O . SER A 1 192 ? 12.170 -0.178 17.111 1.00 78.56 192 SER A O 1
ATOM 1525 N N . ASN A 1 193 ? 12.225 -0.212 14.865 1.00 70.31 193 ASN A N 1
ATOM 1526 C CA . ASN A 1 193 ? 13.528 -0.856 14.787 1.00 70.31 193 ASN A CA 1
ATOM 1527 C C . ASN A 1 193 ? 14.430 -0.261 13.686 1.00 70.31 193 ASN A C 1
ATOM 1529 O O . ASN A 1 193 ? 14.764 -0.940 12.710 1.00 70.31 193 ASN A O 1
ATOM 1533 N N . PRO A 1 194 ? 14.918 0.984 13.859 1.00 60.72 194 PRO A N 1
ATOM 1534 C CA . PRO A 1 194 ? 15.697 1.707 12.845 1.00 60.72 194 PRO A CA 1
ATOM 1535 C C . PRO A 1 194 ? 17.063 1.073 12.511 1.00 60.72 194 PRO A C 1
ATOM 1537 O O . PRO A 1 194 ? 17.787 1.575 11.655 1.00 60.72 194 PRO A O 1
ATOM 1540 N N . LYS A 1 195 ? 17.459 -0.014 13.193 1.00 54.62 195 LYS A N 1
ATOM 1541 C CA . LYS A 1 195 ? 18.771 -0.670 13.048 1.00 54.62 195 LYS A CA 1
ATOM 1542 C C . LYS A 1 195 ? 18.724 -2.170 12.747 1.00 54.62 195 LYS A C 1
ATOM 1544 O O . LYS A 1 195 ? 19.769 -2.813 12.806 1.00 54.62 195 LYS A O 1
ATOM 1549 N N . SER A 1 196 ? 17.579 -2.758 12.405 1.00 44.59 196 SER A N 1
ATOM 1550 C CA . SER A 1 196 ? 17.550 -4.197 12.095 1.00 44.59 196 SER A CA 1
ATOM 1551 C C . SER A 1 196 ? 16.678 -4.567 10.904 1.00 44.59 196 SER A C 1
ATOM 1553 O O . SER A 1 196 ? 15.927 -5.538 10.928 1.00 44.59 196 SER A O 1
ATOM 1555 N N . PHE A 1 197 ? 16.913 -3.910 9.768 1.00 45.41 197 PHE A N 1
ATOM 1556 C CA . PHE A 1 197 ? 16.839 -4.681 8.533 1.00 45.41 197 PHE A CA 1
ATOM 1557 C C . PHE A 1 197 ? 18.060 -5.585 8.474 1.00 45.41 197 PHE A C 1
ATOM 1559 O O . PHE A 1 197 ? 19.127 -5.237 7.972 1.00 45.41 197 PHE A O 1
ATOM 1566 N N . SER A 1 198 ? 17.865 -6.758 9.074 1.00 43.09 198 SER A N 1
ATOM 1567 C CA . SER A 1 198 ? 18.411 -8.019 8.612 1.00 43.09 198 SER A CA 1
ATOM 1568 C C . SER A 1 198 ? 18.806 -7.898 7.141 1.00 43.09 198 SER A C 1
ATOM 1570 O O . SER A 1 198 ? 17.950 -7.804 6.255 1.00 43.09 198 SER A O 1
ATOM 1572 N N . SER A 1 199 ? 20.113 -7.792 6.888 1.00 42.03 199 SER A N 1
ATOM 1573 C CA . SER A 1 199 ? 20.651 -7.885 5.537 1.00 42.03 199 SER A CA 1
ATOM 1574 C C . SER A 1 199 ? 19.984 -9.082 4.865 1.00 42.03 199 SER A C 1
ATOM 1576 O O . SER A 1 199 ? 19.764 -10.108 5.506 1.00 42.03 199 SER A O 1
ATOM 1578 N N . SER A 1 200 ? 19.657 -8.972 3.578 1.00 47.38 200 SER A N 1
ATOM 1579 C CA . SER A 1 200 ? 19.100 -10.068 2.764 1.00 47.38 200 SER A CA 1
ATOM 1580 C C . SER A 1 200 ? 19.804 -11.434 2.931 1.00 47.38 200 SER A C 1
ATOM 1582 O O . SER A 1 200 ? 19.256 -12.455 2.531 1.00 47.38 200 SER A O 1
ATOM 1584 N N . SER A 1 201 ? 20.978 -11.474 3.569 1.00 50.00 201 SER A N 1
ATOM 1585 C CA . SER A 1 201 ? 21.647 -12.665 4.085 1.00 50.00 201 SER A CA 1
ATOM 1586 C C . SER A 1 201 ? 20.909 -13.451 5.186 1.00 50.00 201 SER A C 1
ATOM 1588 O O . SER A 1 201 ? 21.298 -14.596 5.421 1.00 50.00 201 SER A O 1
ATOM 1590 N N . GLU A 1 202 ? 19.861 -12.932 5.846 1.00 47.16 202 GLU A N 1
ATOM 1591 C CA . GLU A 1 202 ? 19.017 -13.749 6.749 1.00 47.16 202 GLU A CA 1
ATOM 1592 C C . GLU A 1 202 ? 17.670 -14.168 6.154 1.00 47.16 202 GLU A C 1
ATOM 1594 O O . GLU A 1 202 ? 17.012 -15.060 6.700 1.00 47.16 202 GLU A O 1
ATOM 1599 N N . TRP A 1 203 ? 17.291 -13.607 5.000 1.00 44.34 203 TRP A N 1
ATOM 1600 C CA . TRP A 1 203 ? 16.194 -14.108 4.169 1.00 44.34 203 TRP A CA 1
ATOM 1601 C C . TRP A 1 203 ? 16.601 -15.459 3.578 1.00 44.34 203 TRP A C 1
ATOM 1603 O O . TRP A 1 203 ? 17.142 -15.575 2.482 1.00 44.34 203 TRP A O 1
ATOM 1613 N N . GLY A 1 204 ? 16.401 -16.501 4.376 1.00 50.12 204 GLY A N 1
ATOM 1614 C CA . GLY A 1 204 ? 16.967 -17.816 4.121 1.00 50.12 204 GLY A CA 1
ATOM 1615 C C . GLY A 1 204 ? 17.582 -18.469 5.348 1.00 50.12 204 GLY A C 1
ATOM 1616 O O . GLY A 1 204 ? 18.116 -19.548 5.194 1.00 50.12 204 GLY A O 1
ATOM 1617 N N . ARG A 1 205 ? 17.506 -17.913 6.562 1.00 49.59 205 ARG A N 1
ATOM 1618 C CA . ARG A 1 205 ? 17.731 -18.725 7.769 1.00 49.59 205 ARG A CA 1
ATOM 1619 C C . ARG A 1 205 ? 16.434 -19.451 8.138 1.00 49.59 205 ARG A C 1
ATOM 1621 O O . ARG A 1 205 ? 15.364 -18.852 8.200 1.00 49.59 205 ARG A O 1
ATOM 1628 N N . GLY A 1 206 ? 16.507 -20.768 8.343 1.00 62.78 206 GLY A N 1
ATOM 1629 C CA . GLY A 1 206 ? 15.366 -21.605 8.743 1.00 62.78 206 GLY A CA 1
ATOM 1630 C C . GLY A 1 206 ? 14.725 -22.418 7.607 1.00 62.78 206 GLY A C 1
ATOM 1631 O O . GLY A 1 206 ? 15.404 -23.082 6.826 1.00 62.78 206 GLY A O 1
ATOM 1632 N N . TRP A 1 207 ? 13.388 -22.447 7.520 1.00 51.56 207 TRP A N 1
ATOM 1633 C CA . TRP A 1 207 ? 12.666 -23.383 6.633 1.00 51.56 207 TRP A CA 1
ATOM 1634 C C . TRP A 1 207 ? 12.968 -23.214 5.134 1.00 51.56 207 TRP A C 1
ATOM 1636 O O . TRP A 1 207 ? 12.851 -24.198 4.393 1.00 51.56 207 TRP A O 1
ATOM 1646 N N . ALA A 1 208 ? 13.373 -22.015 4.706 1.00 55.34 208 ALA A N 1
ATOM 1647 C CA . ALA A 1 208 ? 13.722 -21.673 3.325 1.00 55.34 208 ALA A CA 1
ATOM 1648 C C . ALA A 1 208 ? 15.239 -21.677 3.035 1.00 55.34 208 ALA A C 1
ATOM 1650 O O . ALA A 1 208 ? 15.628 -21.408 1.901 1.00 55.34 208 ALA A O 1
ATOM 1651 N N . ASP A 1 209 ? 16.084 -22.022 4.014 1.00 69.06 209 ASP A N 1
ATOM 1652 C CA . ASP A 1 209 ? 17.541 -22.073 3.848 1.00 69.06 209 ASP A CA 1
ATOM 1653 C C . ASP A 1 209 ? 17.953 -23.119 2.799 1.00 69.06 209 ASP A C 1
ATOM 1655 O O . ASP A 1 209 ? 17.580 -24.296 2.933 1.00 69.06 209 ASP A O 1
ATOM 1659 N N . PRO A 1 210 ? 18.719 -22.740 1.755 1.00 69.44 210 PRO A N 1
ATOM 1660 C CA . PRO A 1 210 ? 19.260 -23.680 0.782 1.00 69.44 210 PRO A CA 1
ATOM 1661 C C . PRO A 1 210 ? 20.069 -24.812 1.423 1.00 69.44 210 PRO A C 1
ATOM 1663 O O . PRO A 1 210 ? 19.974 -25.947 0.956 1.00 69.44 210 PRO A O 1
ATOM 1666 N N . GLU A 1 211 ? 20.811 -24.548 2.500 1.00 74.31 211 GLU A N 1
ATOM 1667 C CA . GLU A 1 211 ? 21.611 -25.541 3.217 1.00 74.31 211 GLU A CA 1
ATOM 1668 C C . GLU A 1 211 ? 20.729 -26.478 4.048 1.00 74.31 211 GLU A C 1
ATOM 1670 O O . GLU A 1 211 ? 20.822 -27.697 3.905 1.00 74.31 211 GLU A O 1
ATOM 1675 N N . ILE A 1 212 ? 19.759 -25.954 4.807 1.00 72.12 212 ILE A N 1
ATOM 1676 C CA . ILE A 1 212 ? 18.786 -26.793 5.541 1.00 72.12 212 ILE A CA 1
ATOM 1677 C C . ILE A 1 212 ? 17.921 -27.602 4.555 1.00 72.12 212 ILE A C 1
ATOM 1679 O O . ILE A 1 212 ? 17.514 -28.739 4.821 1.00 72.12 212 ILE A O 1
ATOM 1683 N N . ARG A 1 213 ? 17.624 -27.061 3.366 1.00 74.06 213 ARG A N 1
ATOM 1684 C CA . ARG A 1 213 ? 16.982 -27.800 2.268 1.00 74.06 213 ARG A CA 1
ATOM 1685 C C . ARG A 1 213 ? 17.896 -28.905 1.730 1.00 74.06 213 ARG A C 1
ATOM 1687 O O . ARG A 1 213 ? 17.414 -30.029 1.575 1.00 74.06 213 ARG A O 1
ATOM 1694 N N . ARG A 1 214 ? 19.180 -28.624 1.475 1.00 78.00 214 ARG A N 1
ATOM 1695 C CA . ARG A 1 214 ? 20.180 -29.619 1.044 1.00 78.00 214 ARG A CA 1
ATOM 1696 C C . ARG A 1 214 ? 20.319 -30.742 2.066 1.00 78.00 214 ARG A C 1
ATOM 1698 O O . ARG A 1 214 ? 20.183 -31.897 1.679 1.00 78.00 214 ARG A O 1
ATOM 1705 N N . GLN A 1 215 ? 20.451 -30.433 3.354 1.00 77.69 215 GLN A N 1
ATOM 1706 C CA . GLN A 1 215 ? 20.528 -31.420 4.437 1.00 77.69 215 GLN A CA 1
ATOM 1707 C C . GLN A 1 215 ? 19.288 -32.325 4.500 1.00 77.69 215 GLN A C 1
ATOM 1709 O O . GLN A 1 215 ? 19.407 -33.541 4.639 1.00 77.69 215 GLN A O 1
ATOM 1714 N N . ARG A 1 216 ? 18.079 -31.776 4.315 1.00 74.12 216 ARG A N 1
ATOM 1715 C CA . ARG A 1 216 ? 16.836 -32.574 4.257 1.00 74.12 216 ARG A CA 1
ATOM 1716 C C . ARG A 1 216 ? 16.761 -33.476 3.026 1.00 74.12 216 ARG A C 1
ATOM 1718 O O . ARG A 1 216 ? 16.230 -34.584 3.109 1.00 74.12 216 ARG A O 1
ATOM 1725 N N . LEU A 1 217 ? 17.251 -33.003 1.881 1.00 69.62 217 LEU A N 1
ATOM 1726 C CA . LEU A 1 217 ? 17.317 -33.796 0.652 1.00 69.62 217 LEU A CA 1
ATOM 1727 C C . LEU A 1 217 ? 18.406 -34.878 0.742 1.00 69.62 217 LEU A C 1
ATOM 1729 O O . LEU A 1 217 ? 18.158 -36.010 0.332 1.00 69.62 217 LEU A O 1
ATOM 1733 N N . ALA A 1 218 ? 19.544 -34.581 1.370 1.00 71.00 218 ALA A N 1
ATOM 1734 C CA . ALA A 1 218 ? 20.610 -35.537 1.669 1.00 71.00 218 ALA A CA 1
ATOM 1735 C C . ALA A 1 218 ? 20.172 -36.584 2.714 1.00 71.00 218 ALA A C 1
ATOM 1737 O O . ALA A 1 218 ? 20.435 -37.772 2.567 1.00 71.00 218 ALA A O 1
ATOM 1738 N N . GLY A 1 219 ? 19.370 -36.204 3.713 1.00 60.12 219 GLY A N 1
ATOM 1739 C CA . GLY A 1 219 ? 18.765 -37.151 4.660 1.00 60.12 219 GLY A CA 1
ATOM 1740 C C . GLY A 1 219 ? 17.803 -38.162 4.013 1.00 60.12 219 GLY A C 1
ATOM 1741 O O . GLY A 1 219 ? 17.458 -39.178 4.624 1.00 60.12 219 GLY A O 1
ATOM 1742 N N . LYS A 1 220 ? 17.371 -37.924 2.764 1.00 57.31 220 LYS A N 1
ATOM 1743 C CA . LYS A 1 220 ? 16.537 -38.853 1.983 1.00 57.31 220 LYS A CA 1
ATOM 1744 C C . LYS A 1 220 ? 17.340 -39.821 1.112 1.00 57.31 220 LYS A C 1
ATOM 1746 O O . LYS A 1 220 ? 16.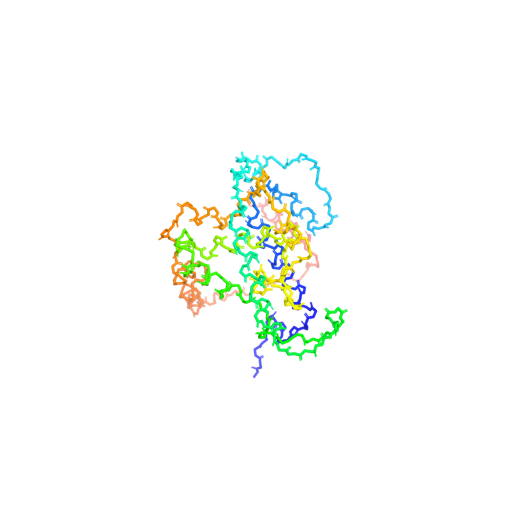775 -40.845 0.733 1.00 57.31 220 LYS A O 1
ATOM 1751 N N . THR A 1 221 ? 18.617 -39.561 0.822 1.00 52.78 221 THR A N 1
ATOM 1752 C CA . THR A 1 221 ? 19.450 -40.478 0.020 1.00 52.78 221 THR A CA 1
ATOM 1753 C C . THR A 1 221 ? 19.991 -41.657 0.838 1.00 52.78 221 THR A C 1
ATOM 1755 O O . THR A 1 221 ? 20.344 -42.679 0.257 1.00 52.78 221 THR A O 1
ATOM 1758 N N . GLY A 1 222 ? 19.969 -41.574 2.176 1.00 53.12 222 GLY A N 1
ATOM 1759 C CA . GLY A 1 222 ? 20.488 -42.618 3.076 1.00 53.12 222 GLY A CA 1
ATOM 1760 C C . GLY A 1 222 ? 19.448 -43.453 3.832 1.00 53.12 222 GLY A C 1
ATOM 1761 O O . GLY A 1 222 ? 19.776 -44.527 4.342 1.00 53.12 222 GLY A O 1
ATOM 1762 N N . ARG A 1 223 ? 18.171 -43.042 3.898 1.00 49.00 223 ARG A N 1
ATOM 1763 C CA . ARG A 1 223 ? 17.128 -43.951 4.396 1.00 49.00 223 ARG A CA 1
ATOM 1764 C C . ARG A 1 223 ? 16.917 -45.009 3.329 1.00 49.00 223 ARG A C 1
ATOM 1766 O O . ARG A 1 223 ? 16.158 -44.779 2.388 1.00 49.00 223 ARG A O 1
ATOM 1773 N N . ARG A 1 224 ? 17.564 -46.175 3.506 1.00 50.44 224 ARG A N 1
ATOM 1774 C CA . ARG A 1 224 ? 17.147 -47.447 2.895 1.00 50.44 224 ARG A CA 1
ATOM 1775 C C . ARG A 1 224 ? 15.637 -47.365 2.777 1.00 50.44 224 ARG A C 1
ATOM 1777 O O . ARG A 1 224 ? 14.967 -47.255 3.808 1.00 50.44 224 ARG A O 1
ATOM 1784 N N . LYS A 1 225 ? 15.106 -47.351 1.545 1.00 48.97 225 LYS A N 1
ATOM 1785 C CA . LYS A 1 225 ? 13.693 -47.646 1.320 1.00 48.97 225 LYS A CA 1
ATOM 1786 C C . LYS A 1 225 ? 13.476 -48.903 2.145 1.00 48.97 225 LYS A C 1
ATOM 1788 O O . LYS A 1 225 ? 13.965 -49.963 1.757 1.00 48.97 225 LYS A O 1
ATOM 1793 N N . ARG A 1 226 ? 12.839 -48.797 3.321 1.00 46.88 226 ARG A N 1
ATOM 1794 C CA . ARG A 1 226 ? 12.278 -49.975 3.972 1.00 46.88 226 ARG A CA 1
ATOM 1795 C C . ARG A 1 226 ? 11.480 -50.568 2.837 1.00 46.88 226 ARG A C 1
ATOM 1797 O O . ARG A 1 226 ? 10.592 -49.873 2.333 1.00 46.88 226 ARG A O 1
ATOM 1804 N N . LYS A 1 227 ? 11.888 -51.745 2.340 1.00 45.69 227 LYS A N 1
ATOM 1805 C CA . LYS A 1 227 ? 11.066 -52.507 1.412 1.00 45.69 227 LYS A CA 1
ATOM 1806 C C . LYS A 1 227 ? 9.716 -52.486 2.103 1.00 45.69 227 LYS A C 1
ATOM 1808 O O . LYS A 1 227 ? 9.574 -53.058 3.183 1.00 45.69 227 LYS A O 1
ATOM 1813 N N . ARG A 1 228 ? 8.775 -51.695 1.578 1.00 46.34 228 ARG A N 1
ATOM 1814 C CA . ARG A 1 228 ? 7.379 -51.843 1.939 1.00 46.34 228 ARG A CA 1
ATOM 1815 C C . ARG A 1 228 ? 7.151 -53.266 1.482 1.00 46.34 228 ARG A C 1
ATOM 1817 O O . ARG A 1 228 ? 7.060 -53.491 0.279 1.00 46.34 228 ARG A O 1
ATOM 1824 N N . GLY A 1 229 ? 7.229 -54.222 2.414 1.00 40.69 229 GLY A N 1
ATOM 1825 C CA . GLY A 1 229 ? 6.779 -55.575 2.151 1.00 40.69 229 GLY A CA 1
ATOM 1826 C C . GLY A 1 229 ? 5.440 -55.379 1.480 1.00 40.69 229 GLY A C 1
ATOM 1827 O O . GLY A 1 229 ? 4.646 -54.574 1.983 1.00 40.69 229 GLY A O 1
ATOM 1828 N N . SER A 1 230 ? 5.275 -55.932 0.278 1.00 44.44 230 SER A N 1
ATOM 1829 C CA . SER A 1 230 ? 4.041 -55.762 -0.466 1.00 44.44 230 SER A CA 1
ATOM 1830 C C . SER A 1 230 ? 2.943 -56.231 0.470 1.00 44.44 230 SER A C 1
ATOM 1832 O O . SER A 1 230 ? 2.779 -57.428 0.712 1.00 44.44 230 SER A O 1
ATOM 1834 N N . ARG A 1 231 ? 2.250 -55.285 1.098 1.00 47.12 231 ARG A N 1
ATOM 1835 C CA . ARG A 1 231 ? 1.071 -55.604 1.866 1.00 47.12 231 ARG A CA 1
ATOM 1836 C C . ARG A 1 231 ? 0.123 -56.020 0.767 1.00 47.12 231 ARG A C 1
ATOM 1838 O O . ARG A 1 231 ? -0.314 -55.151 0.016 1.00 47.12 231 ARG A O 1
ATOM 1845 N N . LYS A 1 232 ? -0.046 -57.337 0.590 1.00 47.62 232 LYS A N 1
ATOM 1846 C CA . LYS A 1 232 ? -1.047 -57.906 -0.307 1.00 47.62 232 LYS A CA 1
ATOM 1847 C C . LYS A 1 232 ? -2.319 -57.127 -0.003 1.00 47.62 232 LYS A C 1
ATOM 1849 O O . LYS A 1 232 ? -2.843 -57.217 1.108 1.00 47.62 232 LYS A O 1
ATOM 1854 N N . GLN A 1 233 ? -2.697 -56.239 -0.916 1.00 49.75 233 GLN A N 1
ATOM 1855 C CA . GLN A 1 233 ? -3.977 -55.566 -0.827 1.00 49.75 233 GLN A CA 1
ATOM 1856 C C . GLN A 1 233 ? -4.991 -56.700 -0.938 1.00 49.75 233 GLN A C 1
ATOM 1858 O O . GLN A 1 233 ? -4.886 -57.477 -1.890 1.00 49.75 233 GLN A O 1
ATOM 1863 N N . PRO A 1 234 ? -5.908 -56.877 0.025 1.00 48.00 234 PRO A N 1
ATOM 1864 C CA . PRO A 1 234 ? -7.042 -57.746 -0.209 1.00 48.00 234 PRO A CA 1
ATOM 1865 C C . PRO A 1 234 ? -7.774 -57.133 -1.401 1.00 48.00 234 PRO A C 1
ATOM 1867 O O . PRO A 1 234 ? -8.297 -56.020 -1.305 1.00 48.00 234 PRO A O 1
ATOM 1870 N N . ALA A 1 235 ? -7.711 -57.800 -2.550 1.00 53.62 235 ALA A N 1
ATOM 1871 C CA . ALA A 1 235 ? -8.596 -57.502 -3.659 1.00 53.62 235 ALA A CA 1
ATOM 1872 C C . ALA A 1 235 ? -10.018 -57.700 -3.120 1.00 53.62 235 ALA A C 1
ATOM 1874 O O . ALA A 1 235 ? -10.368 -58.811 -2.731 1.00 53.62 235 ALA A O 1
ATOM 1875 N N . GLY A 1 236 ? -10.779 -56.615 -2.966 1.00 56.81 236 GLY A N 1
ATOM 1876 C CA . GLY A 1 236 ? -12.132 -56.716 -2.415 1.00 56.81 236 GLY A CA 1
ATOM 1877 C C . GLY A 1 236 ? -12.791 -55.438 -1.897 1.00 56.81 236 GLY A C 1
ATOM 1878 O O . GLY A 1 236 ? -13.963 -55.503 -1.567 1.00 56.81 236 GLY A O 1
ATOM 1879 N N . PHE A 1 237 ? -12.107 -54.288 -1.828 1.00 54.81 237 PHE A N 1
ATOM 1880 C CA . PHE A 1 237 ? -12.739 -53.037 -1.363 1.00 54.81 237 PHE A CA 1
ATOM 1881 C C . PHE A 1 237 ? -12.749 -51.974 -2.459 1.00 54.81 237 PHE A C 1
ATOM 1883 O O . PHE A 1 237 ? -11.696 -51.392 -2.772 1.00 54.81 237 PHE A O 1
ATOM 1890 N N . THR A 1 238 ? -13.932 -51.713 -3.017 1.00 59.62 238 THR A N 1
ATOM 1891 C CA . THR A 1 238 ? -14.148 -50.771 -4.128 1.00 59.62 238 THR A CA 1
ATOM 1892 C C . THR A 1 238 ? -14.371 -49.339 -3.646 1.00 59.62 238 THR A C 1
ATOM 1894 O O . THR A 1 238 ? -14.128 -48.408 -4.410 1.00 59.62 238 THR A O 1
ATOM 1897 N N . THR A 1 239 ? -14.721 -49.116 -2.372 1.00 65.06 239 THR A N 1
ATOM 1898 C CA . THR A 1 239 ? -14.937 -47.760 -1.833 1.00 65.06 239 THR A CA 1
ATOM 1899 C C . THR A 1 239 ? -14.197 -47.472 -0.522 1.00 65.06 239 THR A C 1
ATOM 1901 O O . THR A 1 239 ? -13.896 -48.348 0.290 1.00 65.06 239 THR A O 1
ATOM 1904 N N . ALA A 1 240 ? -13.881 -46.190 -0.296 1.00 61.38 240 ALA A N 1
ATOM 1905 C CA . ALA A 1 240 ? -13.165 -45.721 0.895 1.00 61.38 240 ALA A CA 1
ATOM 1906 C C . ALA A 1 240 ? -13.940 -45.975 2.205 1.00 61.38 240 ALA A C 1
ATOM 1908 O O . ALA A 1 240 ? -13.329 -46.210 3.249 1.00 61.38 240 ALA A O 1
ATOM 1909 N N . LYS A 1 241 ? -15.277 -45.996 2.138 1.00 67.69 241 LYS A N 1
ATOM 1910 C CA . LYS A 1 241 ? -16.172 -46.236 3.278 1.00 67.69 241 LYS A CA 1
ATOM 1911 C C . LYS A 1 241 ? -16.023 -47.655 3.845 1.00 67.69 241 LYS A C 1
ATOM 1913 O O . LYS A 1 241 ? -15.929 -47.818 5.059 1.00 67.69 241 LYS A O 1
ATOM 1918 N N . GLU A 1 242 ? -15.898 -48.662 2.981 1.00 69.06 242 GLU A N 1
ATOM 1919 C CA . GLU A 1 242 ? -15.672 -50.061 3.380 1.00 69.06 242 GLU A CA 1
ATOM 1920 C C . GLU A 1 242 ? -14.296 -50.269 4.027 1.00 69.06 242 GLU A C 1
ATOM 1922 O O . GLU A 1 242 ? -14.132 -51.057 4.958 1.00 69.06 242 GLU A O 1
ATOM 1927 N N . ARG A 1 243 ? -13.287 -49.512 3.578 1.00 69.81 243 ARG A N 1
ATOM 1928 C CA . ARG A 1 243 ? -11.944 -49.567 4.173 1.00 69.81 243 ARG A CA 1
ATOM 1929 C C . ARG A 1 243 ? -11.941 -49.004 5.591 1.00 69.81 243 ARG A C 1
ATOM 1931 O O . ARG A 1 243 ? -11.299 -49.576 6.471 1.00 69.81 243 ARG A O 1
ATOM 1938 N N . LEU A 1 244 ? -12.666 -47.910 5.821 1.00 71.38 244 LEU A N 1
ATOM 1939 C CA . LEU A 1 244 ? -12.776 -47.282 7.137 1.00 71.38 244 LEU A CA 1
ATOM 1940 C C . LEU A 1 244 ? -13.568 -48.155 8.122 1.00 71.38 244 LEU A C 1
ATOM 1942 O O . LEU A 1 244 ? -13.125 -48.331 9.257 1.00 71.38 244 LEU A O 1
ATOM 1946 N N . SER A 1 245 ? -14.668 -48.782 7.690 1.00 74.31 245 SER A N 1
ATOM 1947 C CA . SER A 1 245 ? -15.452 -49.677 8.556 1.00 74.31 245 SER A CA 1
ATOM 1948 C C . SER A 1 245 ? -14.653 -50.909 9.006 1.00 74.31 245 SER A C 1
ATOM 1950 O O . SER A 1 245 ? -14.710 -51.291 10.177 1.00 74.31 245 SER A O 1
ATOM 1952 N N . ALA A 1 246 ? -13.827 -51.483 8.126 1.00 71.56 246 ALA A N 1
ATOM 1953 C CA . ALA A 1 246 ? -12.967 -52.621 8.450 1.00 71.56 246 ALA A CA 1
ATOM 1954 C C . ALA A 1 246 ? -11.804 -52.269 9.400 1.00 71.56 246 ALA A C 1
ATOM 1956 O O . ALA A 1 246 ? -11.359 -53.108 10.189 1.00 71.56 246 ALA A O 1
ATOM 1957 N N . ILE A 1 247 ? -11.286 -51.038 9.340 1.00 75.69 247 ILE A N 1
ATOM 1958 C CA . ILE A 1 247 ? -10.255 -50.563 10.277 1.00 75.69 247 ILE A CA 1
ATOM 1959 C C . ILE A 1 247 ? -10.860 -50.396 11.674 1.00 75.69 247 ILE A C 1
ATOM 1961 O O . ILE A 1 247 ? -10.279 -50.853 12.662 1.00 75.69 247 ILE A O 1
ATOM 1965 N N . LEU A 1 248 ? -12.058 -49.814 11.748 1.00 71.00 248 LEU A N 1
ATOM 1966 C CA . LEU A 1 248 ? -12.772 -49.605 13.005 1.00 71.00 248 LEU A CA 1
ATOM 1967 C C . LEU A 1 248 ? -13.210 -50.932 13.648 1.00 71.00 248 LEU A C 1
ATOM 1969 O O . LEU A 1 248 ? -13.087 -51.094 14.863 1.00 71.00 248 LEU A O 1
ATOM 1973 N N . SER A 1 249 ? -13.629 -51.926 12.856 1.00 68.06 249 SER A N 1
ATOM 1974 C CA . SER A 1 249 ? -14.002 -53.250 13.379 1.00 68.06 249 SER A CA 1
ATOM 1975 C C . SER A 1 249 ? -12.802 -54.044 13.913 1.00 68.06 249 SER A C 1
ATOM 1977 O O . SER A 1 249 ? -12.910 -54.707 14.946 1.00 68.06 249 SER A O 1
ATOM 1979 N N . LYS A 1 250 ? -11.622 -53.923 13.288 1.00 65.69 250 LYS A N 1
ATOM 1980 C CA . LYS A 1 250 ? -10.372 -54.522 13.797 1.00 65.69 250 LYS A CA 1
ATOM 1981 C C . LYS A 1 250 ? -9.881 -53.866 15.086 1.00 65.69 250 LYS A C 1
ATOM 1983 O O . LYS A 1 250 ? -9.314 -54.559 15.925 1.00 65.69 250 LYS A O 1
ATOM 1988 N N . SER A 1 251 ? -10.118 -52.566 15.260 1.00 56.84 251 SER A N 1
ATOM 1989 C CA . SER A 1 251 ? -9.808 -51.861 16.509 1.00 56.84 251 SER A CA 1
ATOM 1990 C C . SER A 1 251 ? -10.695 -52.317 17.671 1.00 56.84 251 SER A C 1
ATOM 1992 O O . SER A 1 251 ? -10.225 -52.352 18.804 1.00 56.84 251 SER A O 1
ATOM 1994 N N . LYS A 1 252 ? -11.954 -52.697 17.407 1.00 56.59 252 LYS A N 1
ATOM 1995 C CA . LYS A 1 252 ? -12.866 -53.234 18.432 1.00 56.59 252 LYS A CA 1
ATOM 1996 C C . LYS A 1 252 ? -12.505 -54.645 18.906 1.00 56.59 252 LYS A C 1
ATOM 1998 O O . LYS A 1 252 ? -12.782 -54.964 20.049 1.00 56.59 252 LYS A O 1
ATOM 2003 N N . ARG A 1 253 ? -11.864 -55.470 18.069 1.00 53.31 253 ARG A N 1
ATOM 2004 C CA . ARG A 1 253 ? -11.425 -56.839 18.429 1.00 53.31 253 ARG A CA 1
ATOM 2005 C C . ARG A 1 253 ? -10.095 -56.906 19.197 1.00 53.31 253 ARG A C 1
ATOM 2007 O O . ARG A 1 253 ? -9.608 -57.998 19.456 1.00 53.31 253 ARG A O 1
ATOM 2014 N N . ARG A 1 254 ? -9.465 -55.763 19.487 1.00 52.19 254 ARG A N 1
ATOM 2015 C CA . ARG A 1 254 ? -8.197 -55.667 20.237 1.00 52.19 254 ARG A CA 1
ATOM 2016 C C . ARG A 1 254 ? -8.368 -55.098 21.653 1.00 52.19 254 ARG A C 1
ATOM 2018 O O . ARG A 1 254 ? -7.384 -54.661 22.241 1.00 52.19 254 ARG A O 1
ATOM 2025 N N . LYS A 1 255 ? -9.596 -55.094 22.168 1.00 43.78 255 LYS A N 1
ATOM 2026 C CA . LYS A 1 255 ? -9.891 -54.934 23.592 1.00 43.78 255 LYS A CA 1
ATOM 2027 C C . LYS A 1 255 ? -10.365 -56.265 24.141 1.00 43.78 255 LYS A C 1
ATOM 2029 O O . LYS A 1 255 ? -11.096 -56.944 23.385 1.00 43.78 255 LYS A O 1
#

pLDDT: mean 76.63, std 19.33, range [36.34, 95.94]